Protein AF-A0A2W0A101-F1 (afdb_monomer)

pLDDT: mean 90.73, std 9.52, range [36.34, 98.25]

Sequence (192 aa):
SVLLLTVLGCVPWLARNYITMRYLGLRSNFGEELYLGNQPGADGLIVQWKHPIWNNAELREYQRLGEIAYIAAKRRLALEFIRSHPGTFTVISLKRIVYFWCGAPDDPRVHPSNVVVRTTFLFMMTLLGLWGCLRAIRKEVPGAWLLLATLVFYPLIFYITHTHVRYRHPLDPVLLLCAIYLFASHSGGKSL

Radius of gyration: 20.58 Å; Cα contacts (8 Å, |Δi|>4): 202; chains: 1; bounding box: 46×34×64 Å

Mean predicted aligned error: 5.73 Å

Secondary structure (DSSP, 8-state):
-HHHHHHHHHHHHHHHHHHHHS--SS-STHHHHHHHHSSTT--SB--GGGSGGG-HHHHHHHHHH-HHHHHHHHHHHHHHHHHH-HHHHHHHHHHHHHHHHH-PPPPTTS-HHHHHHHHHHHHHHHHHHHHHHHHHHHTT-TTHHHHHHHHHHTTHHHHHS-B-GGGGTTTHHHHHHHHHHHHHHHHTT---

Nearest PDB structures (foldseek):
  3zc1-assembly1_B  TM=1.694E-01  e=2.310E+00  Archaeoglobus fulgidus

Foldseek 3Di:
DVVVVVCVVVVVQQVVCCVPPVD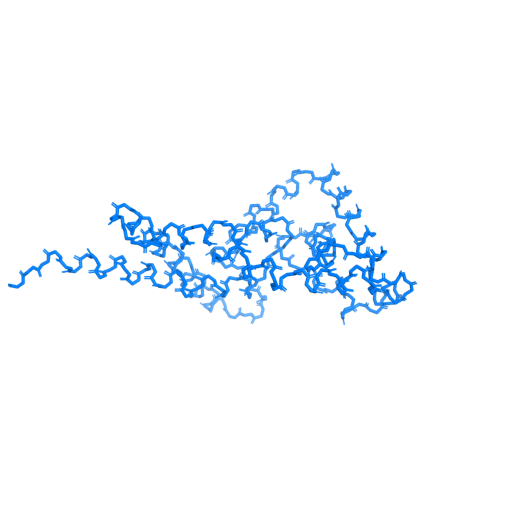RDPDLQLLVLLLQQQAPPHQQAGVVCCDLVNDVVLVVVCVVLPRNRSSVVSNVRSVVSCVVCVVSLVNSLVLNVCCLQQNDDDDPPDDVVVVVVSSVVSNVLSVLLVVLLVVCVVVVPPCSVVLVCCVPVQCPSSSNRHDDRVSNVVNSVSSVVSNVNSVVVVVVVDDD

Solvent-accessible surface area (backbone atoms only — not comparable to full-atom values): 10225 Å² total; per-residue (Å²): 108,72,67,58,56,50,47,67,62,46,49,61,55,30,51,49,32,34,74,77,65,72,37,87,50,96,68,78,57,61,24,40,48,28,22,40,20,33,44,95,88,49,70,20,44,60,47,60,69,71,36,43,95,64,20,74,67,47,34,51,48,33,68,72,55,33,66,68,55,36,22,53,52,31,29,50,54,16,51,50,42,40,72,77,34,52,68,61,46,50,54,27,25,55,42,14,51,48,26,63,48,32,48,60,89,72,66,89,86,55,58,67,68,60,55,51,54,49,30,51,52,39,33,52,43,44,55,41,8,53,50,12,37,57,49,33,46,78,66,65,42,87,66,32,65,59,55,50,49,48,70,59,57,67,54,53,61,34,36,67,22,32,33,56,84,73,72,45,58,82,47,48,63,58,27,48,52,19,28,50,48,43,54,56,71,56,57,74,75,62,80,128

Structure (mmCIF, N/CA/C/O backbone):
data_AF-A0A2W0A101-F1
#
_entry.id   AF-A0A2W0A101-F1
#
loop_
_atom_site.group_PDB
_atom_site.id
_atom_site.type_symbol
_atom_site.label_atom_id
_atom_site.label_alt_id
_atom_site.label_comp_id
_atom_site.label_asym_id
_atom_site.label_entity_id
_atom_site.label_seq_id
_atom_site.pdbx_PDB_ins_code
_atom_site.Cartn_x
_atom_site.Cartn_y
_atom_site.Cartn_z
_atom_site.occupancy
_atom_site.B_iso_or_equiv
_atom_site.auth_seq_id
_atom_site.auth_comp_id
_atom_site.auth_asym_id
_atom_site.auth_atom_id
_atom_site.pdbx_PDB_model_num
ATOM 1 N N . SER A 1 1 ? -27.989 -10.630 -5.303 1.00 70.62 1 SER A N 1
ATOM 2 C CA . SER A 1 1 ? -26.765 -11.218 -4.715 1.00 70.62 1 SER A CA 1
ATOM 3 C C . SER A 1 1 ? -25.587 -10.319 -5.039 1.00 70.62 1 SER A C 1
ATOM 5 O O . SER A 1 1 ? -25.366 -10.084 -6.217 1.00 70.62 1 SER A O 1
ATOM 7 N N . VAL A 1 2 ? -24.864 -9.778 -4.054 1.00 81.69 2 VAL A N 1
ATOM 8 C CA . VAL A 1 2 ? -23.737 -8.834 -4.265 1.00 81.69 2 VAL A CA 1
ATOM 9 C C . VAL A 1 2 ? -22.753 -9.327 -5.333 1.00 81.69 2 VAL A C 1
ATOM 11 O O . VAL A 1 2 ? -22.345 -8.558 -6.191 1.00 81.69 2 VAL A O 1
ATOM 14 N N . LEU A 1 3 ? -22.484 -10.635 -5.361 1.00 85.19 3 LEU A N 1
ATOM 15 C CA . LEU A 1 3 ? -21.650 -11.282 -6.374 1.00 85.19 3 LEU A CA 1
ATOM 16 C C . LEU A 1 3 ? -22.117 -11.021 -7.815 1.00 85.19 3 LEU A C 1
ATOM 18 O O . LEU A 1 3 ? -21.294 -10.755 -8.682 1.00 85.19 3 LEU A O 1
ATOM 22 N N . LEU A 1 4 ? -23.427 -11.062 -8.069 1.00 89.19 4 LEU A N 1
ATOM 23 C CA . LEU A 1 4 ? -23.986 -10.808 -9.397 1.00 89.19 4 LEU A CA 1
ATOM 24 C C . LEU A 1 4 ? -23.741 -9.357 -9.822 1.00 89.19 4 LEU A C 1
ATOM 26 O O . LEU A 1 4 ? -23.335 -9.120 -10.952 1.00 89.19 4 LEU A O 1
ATOM 30 N N . LEU A 1 5 ? -23.927 -8.397 -8.910 1.00 90.31 5 LEU A N 1
ATOM 31 C CA . LEU A 1 5 ? -23.637 -6.986 -9.181 1.00 90.31 5 LEU A CA 1
ATOM 32 C C . LEU A 1 5 ? -22.142 -6.765 -9.438 1.00 90.31 5 LEU A C 1
ATOM 34 O O . LEU A 1 5 ? -21.786 -6.056 -10.375 1.00 90.31 5 LEU A O 1
ATOM 38 N N . THR A 1 6 ? -21.271 -7.421 -8.668 1.00 87.88 6 THR A N 1
ATOM 39 C CA . THR A 1 6 ? -19.820 -7.373 -8.888 1.00 87.88 6 THR A CA 1
ATOM 40 C C . THR A 1 6 ? -19.448 -7.930 -10.259 1.00 87.88 6 THR A C 1
ATOM 42 O O . THR A 1 6 ? -18.703 -7.292 -10.995 1.00 87.88 6 THR A O 1
ATOM 45 N N . VAL A 1 7 ? -19.989 -9.089 -10.642 1.00 90.38 7 VAL A N 1
ATOM 46 C CA . VAL A 1 7 ? -19.729 -9.697 -11.955 1.00 90.38 7 VAL A CA 1
ATOM 47 C C . VAL A 1 7 ? -20.234 -8.788 -13.076 1.00 90.38 7 VAL A C 1
ATOM 49 O O . VAL A 1 7 ? -19.470 -8.475 -13.986 1.00 90.38 7 VAL A O 1
ATOM 52 N N . LEU A 1 8 ? -21.474 -8.302 -12.990 1.00 92.62 8 LEU A N 1
ATOM 53 C CA . LEU A 1 8 ? -22.056 -7.410 -13.998 1.00 92.62 8 LEU A CA 1
ATOM 54 C C . LEU A 1 8 ? -21.301 -6.079 -14.117 1.00 92.62 8 LEU A C 1
ATOM 56 O O . LEU A 1 8 ? -21.218 -5.532 -15.211 1.00 92.62 8 LEU A O 1
ATOM 60 N N . GLY A 1 9 ? -20.713 -5.578 -13.027 1.00 88.44 9 GLY A N 1
ATOM 61 C CA . GLY A 1 9 ? -19.866 -4.384 -13.051 1.00 88.44 9 GLY A CA 1
ATOM 62 C C . GLY A 1 9 ? -18.460 -4.638 -13.606 1.00 88.44 9 GLY A C 1
ATOM 63 O O . GLY A 1 9 ? -17.935 -3.824 -14.364 1.00 88.44 9 GLY A O 1
ATOM 64 N N . CYS A 1 10 ? -17.832 -5.764 -13.259 1.00 91.56 10 CYS A N 1
ATOM 65 C CA . CYS A 1 10 ? -16.447 -6.051 -13.642 1.00 91.56 10 CYS A CA 1
ATOM 66 C C . CYS A 1 10 ? -16.313 -6.610 -15.063 1.00 91.56 10 CYS A C 1
ATOM 68 O O . CYS A 1 10 ? -15.334 -6.304 -15.744 1.00 91.56 10 CYS A O 1
ATOM 70 N N . VAL A 1 11 ? -17.263 -7.428 -15.522 1.00 92.75 11 VAL A N 1
ATOM 71 C CA . VAL A 1 11 ? -17.167 -8.118 -16.818 1.00 92.75 11 VAL A CA 1
ATOM 72 C C . VAL A 1 11 ? -17.064 -7.146 -18.001 1.00 92.75 11 VAL A C 1
ATOM 74 O O . VAL A 1 11 ? -16.159 -7.346 -18.812 1.00 92.75 11 VAL A O 1
ATOM 77 N N . PRO A 1 12 ? -17.869 -6.068 -18.109 1.00 92.81 12 PRO A N 1
ATOM 78 C CA . PRO A 1 12 ? -17.729 -5.105 -19.203 1.00 92.81 12 PRO A CA 1
ATOM 79 C C . PRO A 1 12 ? -16.345 -4.444 -19.246 1.00 92.81 12 PRO A C 1
ATOM 81 O O . PRO A 1 12 ? -15.759 -4.291 -20.318 1.00 92.81 12 PRO A O 1
ATOM 84 N N . TRP A 1 13 ? -15.782 -4.107 -18.080 1.00 91.25 13 TRP A N 1
ATOM 85 C CA . TRP A 1 13 ? -14.440 -3.526 -17.978 1.00 91.25 13 TRP A CA 1
ATOM 86 C C . TRP A 1 13 ? -13.348 -4.515 -18.403 1.00 91.25 13 TRP A C 1
ATOM 88 O O . TRP A 1 13 ? -12.460 -4.170 -19.184 1.00 91.25 13 TRP A O 1
ATOM 98 N N . LEU A 1 14 ? -13.434 -5.764 -17.935 1.00 92.31 14 LEU A N 1
ATOM 99 C CA . LEU A 1 14 ? -12.499 -6.826 -18.314 1.00 92.31 14 LEU A CA 1
ATOM 100 C C . LEU A 1 14 ? -12.576 -7.141 -19.813 1.00 92.31 14 LEU A C 1
ATOM 102 O O . LEU A 1 14 ? -11.537 -7.292 -20.454 1.00 92.31 14 LEU A O 1
ATOM 106 N N . ALA A 1 15 ? -13.783 -7.179 -20.384 1.00 92.56 15 ALA A N 1
ATOM 107 C CA . ALA A 1 15 ? -13.990 -7.366 -21.817 1.00 92.56 15 ALA A CA 1
ATOM 108 C C . ALA A 1 15 ? -13.350 -6.227 -22.621 1.00 92.56 15 ALA A C 1
ATOM 110 O O . ALA A 1 15 ? -12.591 -6.491 -23.554 1.00 92.56 15 ALA A O 1
ATOM 111 N N . ARG A 1 16 ? -13.568 -4.966 -22.214 1.00 92.56 16 ARG A N 1
ATOM 112 C CA . ARG A 1 16 ? -12.906 -3.804 -22.823 1.00 92.56 16 ARG A CA 1
ATOM 113 C C . ARG A 1 16 ? -11.388 -3.958 -22.789 1.00 92.56 16 ARG A C 1
ATOM 115 O O . ARG A 1 16 ? -10.757 -3.819 -23.831 1.00 92.56 16 ARG A O 1
ATOM 122 N N . ASN A 1 17 ? -10.805 -4.274 -21.630 1.00 90.31 17 ASN A N 1
ATOM 123 C CA . ASN A 1 17 ? -9.349 -4.407 -21.486 1.00 90.31 17 ASN A CA 1
ATOM 124 C C . ASN A 1 17 ? -8.779 -5.540 -22.344 1.00 90.31 17 ASN A C 1
ATOM 126 O O . ASN A 1 17 ? -7.704 -5.397 -22.931 1.00 90.31 17 ASN A O 1
ATOM 130 N N . TYR A 1 18 ? -9.510 -6.645 -22.479 1.00 90.44 18 TYR A N 1
ATOM 131 C CA . TYR A 1 18 ? -9.094 -7.732 -23.350 1.00 90.44 18 TYR A CA 1
ATOM 132 C C . TYR A 1 18 ? -9.153 -7.341 -24.832 1.00 90.44 18 TYR A C 1
ATOM 134 O O . TYR A 1 18 ? -8.230 -7.653 -25.581 1.00 90.44 18 TYR A O 1
ATOM 142 N N . ILE A 1 19 ? -10.194 -6.628 -25.265 1.00 92.00 19 ILE A N 1
ATOM 143 C CA . ILE A 1 19 ? -10.335 -6.189 -26.661 1.00 92.00 19 ILE A CA 1
ATOM 144 C C . ILE A 1 19 ? -9.258 -5.155 -27.022 1.00 92.00 19 ILE A C 1
ATOM 146 O O . ILE A 1 19 ? -8.648 -5.268 -28.082 1.00 92.00 19 ILE A O 1
ATOM 150 N N . THR A 1 20 ? -8.993 -4.177 -26.149 1.00 88.88 20 THR A N 1
ATOM 151 C CA . THR A 1 20 ? -8.085 -3.059 -26.460 1.00 88.88 20 THR A CA 1
ATOM 152 C C . THR A 1 20 ? -6.619 -3.358 -26.172 1.00 88.88 20 THR A C 1
ATOM 154 O O . THR A 1 20 ? -5.748 -2.887 -26.894 1.00 88.88 20 THR A O 1
ATOM 157 N N . MET A 1 21 ? -6.328 -4.101 -25.103 1.00 86.38 21 MET A N 1
ATOM 158 C CA . MET A 1 21 ? -4.965 -4.283 -24.585 1.00 86.38 21 MET A CA 1
ATOM 159 C C . MET A 1 21 ? -4.547 -5.753 -24.519 1.00 86.38 21 MET A C 1
ATOM 161 O O . MET A 1 21 ? -3.416 -6.037 -24.142 1.00 86.38 21 MET A O 1
ATOM 165 N N . ARG A 1 22 ? -5.441 -6.699 -24.853 1.00 87.12 22 ARG A N 1
ATOM 166 C CA . ARG A 1 22 ? -5.211 -8.148 -24.683 1.00 87.12 22 ARG A CA 1
ATOM 167 C C . ARG A 1 22 ? -4.832 -8.524 -23.244 1.00 87.12 22 ARG A C 1
ATOM 169 O O . ARG A 1 22 ? -4.099 -9.482 -23.018 1.00 87.12 22 ARG A O 1
ATOM 176 N N . TYR A 1 23 ? -5.362 -7.786 -22.265 1.00 86.12 23 TYR A N 1
ATOM 177 C CA . TYR A 1 23 ? -5.087 -7.978 -20.842 1.00 86.12 23 TYR A CA 1
ATOM 178 C C . TYR A 1 23 ? -6.370 -8.273 -20.062 1.00 86.12 23 TYR A C 1
ATOM 180 O O . TYR A 1 23 ? -7.329 -7.504 -20.110 1.00 86.12 23 TYR A O 1
ATOM 188 N N . LEU A 1 24 ? -6.376 -9.385 -19.323 1.00 83.25 24 LEU A N 1
ATOM 189 C CA . LEU A 1 24 ? -7.506 -9.818 -18.502 1.00 83.25 24 LEU A CA 1
ATOM 190 C C . LEU A 1 24 ? -7.256 -9.477 -17.028 1.00 83.25 24 LEU A C 1
ATOM 192 O O . LEU A 1 24 ? -6.911 -10.333 -16.217 1.00 83.25 24 LEU A O 1
ATOM 196 N N . GLY A 1 25 ? -7.409 -8.202 -16.685 1.00 82.50 25 GLY A N 1
ATOM 197 C CA . GLY A 1 25 ? -7.300 -7.731 -15.308 1.00 82.50 25 GLY A CA 1
ATOM 198 C C . GLY A 1 25 ? -7.915 -6.352 -15.118 1.00 82.50 25 GLY A C 1
ATOM 199 O O . GLY A 1 25 ? -8.165 -5.620 -16.079 1.00 82.50 25 GLY A O 1
ATOM 200 N N . LEU A 1 26 ? -8.181 -6.002 -13.858 1.00 81.81 26 LEU A N 1
ATOM 201 C CA . LEU A 1 26 ? -8.789 -4.716 -13.505 1.00 81.81 26 LEU A CA 1
ATOM 202 C C . LEU A 1 26 ? -7.814 -3.548 -13.707 1.00 81.81 26 LEU A C 1
ATOM 204 O O . LEU A 1 26 ? -8.242 -2.471 -14.119 1.00 81.81 26 LEU A O 1
ATOM 208 N N . ARG A 1 27 ? -6.518 -3.772 -13.447 1.00 84.12 27 ARG A N 1
ATOM 209 C CA . ARG A 1 27 ? -5.421 -2.827 -13.695 1.00 84.12 27 ARG A CA 1
ATOM 210 C C . ARG A 1 27 ? -4.180 -3.579 -14.158 1.00 84.12 27 ARG A C 1
ATOM 212 O O . ARG A 1 27 ? -3.818 -4.584 -13.557 1.00 84.12 27 ARG A O 1
ATOM 219 N N . SER A 1 28 ? -3.531 -3.073 -15.195 1.00 86.94 28 SER A N 1
ATOM 220 C CA . SER A 1 28 ? -2.326 -3.640 -15.812 1.00 86.94 28 SER A CA 1
ATOM 221 C C . SER A 1 28 ? -1.037 -3.247 -15.100 1.00 86.94 28 SER A C 1
ATOM 223 O O . SER A 1 28 ? -0.051 -3.952 -15.254 1.00 86.94 28 SER A O 1
ATOM 225 N N . ASN A 1 29 ? -1.036 -2.182 -14.292 1.00 91.75 29 ASN A N 1
ATOM 226 C CA . ASN A 1 29 ? 0.166 -1.524 -13.764 1.00 91.75 29 ASN A CA 1
ATOM 227 C C . ASN A 1 29 ? 0.931 -2.286 -12.663 1.00 91.75 29 ASN A C 1
ATOM 229 O O . ASN A 1 29 ? 2.000 -1.846 -12.251 1.00 91.75 29 ASN A O 1
ATOM 233 N N . PHE A 1 30 ? 0.434 -3.432 -12.181 1.00 93.12 30 PHE A N 1
ATOM 234 C CA . PHE A 1 30 ? 1.025 -4.127 -11.027 1.00 93.12 30 PHE A CA 1
ATOM 235 C C . PHE A 1 30 ? 2.533 -4.396 -11.169 1.00 93.12 30 PHE A C 1
ATOM 237 O O . PHE A 1 30 ? 3.276 -4.268 -10.201 1.00 93.12 30 PHE A O 1
ATOM 244 N N . GLY A 1 31 ? 3.001 -4.762 -12.366 1.00 94.44 31 GLY A N 1
ATOM 245 C CA . GLY A 1 31 ? 4.419 -5.046 -12.599 1.00 94.44 31 GLY A CA 1
ATOM 246 C C . GLY A 1 31 ? 5.335 -3.834 -12.418 1.00 94.44 31 GLY A C 1
ATOM 247 O O . GLY A 1 31 ? 6.454 -3.980 -11.932 1.00 94.44 31 GLY A O 1
ATOM 248 N N . GLU A 1 32 ? 4.850 -2.646 -12.769 1.00 95.56 32 GLU A N 1
ATOM 249 C CA . GLU A 1 32 ? 5.554 -1.385 -12.544 1.00 95.56 32 GLU A CA 1
ATOM 250 C C . GLU A 1 32 ? 5.524 -1.000 -11.071 1.00 95.56 32 GLU A C 1
ATOM 252 O O . GLU A 1 32 ? 6.577 -0.716 -10.511 1.00 95.56 32 GLU A O 1
ATOM 257 N N . GLU A 1 33 ? 4.366 -1.083 -10.414 1.00 95.38 33 GLU A N 1
ATOM 258 C CA . GLU A 1 33 ? 4.262 -0.813 -8.974 1.00 95.38 33 GLU A CA 1
ATOM 259 C C . GLU A 1 33 ? 5.185 -1.733 -8.166 1.00 95.38 33 GLU A C 1
ATOM 261 O O . GLU A 1 33 ? 5.842 -1.308 -7.216 1.00 95.38 33 GLU A O 1
ATOM 266 N N . LEU A 1 34 ? 5.295 -3.000 -8.574 1.00 96.50 34 LEU A N 1
ATOM 267 C CA . LEU A 1 34 ? 6.234 -3.936 -7.975 1.00 96.50 34 LEU A CA 1
ATOM 268 C C . LEU A 1 34 ? 7.686 -3.491 -8.205 1.00 96.50 34 LEU A C 1
ATOM 270 O O . LEU A 1 34 ? 8.474 -3.518 -7.266 1.00 96.50 34 LEU A O 1
ATOM 274 N N . TYR A 1 35 ? 8.046 -3.056 -9.412 1.00 96.62 35 TYR A N 1
ATOM 275 C CA . TYR A 1 35 ? 9.399 -2.584 -9.726 1.00 96.62 35 TYR A CA 1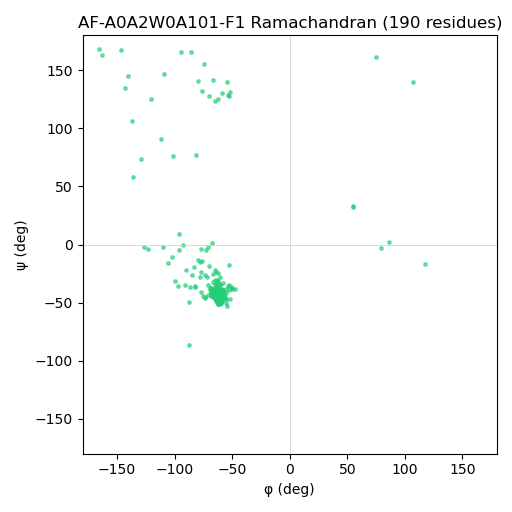
ATOM 276 C C . TYR A 1 35 ? 9.778 -1.305 -8.975 1.00 96.62 35 TYR A C 1
ATOM 278 O O . TYR A 1 35 ? 10.878 -1.213 -8.431 1.00 96.62 35 TYR A O 1
ATOM 286 N N . LEU A 1 36 ? 8.861 -0.340 -8.881 1.00 95.12 36 LEU A N 1
ATOM 287 C CA . LEU A 1 36 ? 9.112 0.944 -8.226 1.00 95.12 36 LEU A CA 1
ATOM 288 C C . LEU A 1 36 ? 9.479 0.793 -6.752 1.00 95.12 36 LEU A C 1
ATOM 290 O O . LEU A 1 36 ? 10.220 1.627 -6.238 1.00 95.12 36 LEU A O 1
ATOM 294 N N . GLY A 1 37 ? 9.007 -0.263 -6.089 1.00 94.75 37 GLY A N 1
ATOM 295 C CA . GLY A 1 37 ? 9.396 -0.569 -4.718 1.00 94.75 37 GLY A CA 1
ATOM 296 C C . GLY A 1 37 ? 10.420 -1.689 -4.555 1.00 94.75 37 GLY A C 1
ATOM 297 O O . GLY A 1 37 ? 10.924 -1.857 -3.450 1.00 94.75 37 GLY A O 1
ATOM 298 N N . ASN A 1 38 ? 10.745 -2.457 -5.598 1.00 96.56 38 ASN A N 1
ATOM 299 C CA . ASN A 1 38 ? 11.647 -3.613 -5.516 1.00 96.56 38 ASN A CA 1
ATOM 300 C C . ASN A 1 38 ? 12.740 -3.524 -6.584 1.00 96.56 38 ASN A C 1
ATOM 302 O O . ASN A 1 38 ? 12.733 -4.245 -7.580 1.00 96.56 38 ASN A O 1
ATOM 306 N N . GLN A 1 39 ? 13.682 -2.616 -6.354 1.00 94.25 39 GLN A N 1
ATOM 307 C CA . GLN A 1 39 ? 14.847 -2.376 -7.201 1.00 94.25 39 GLN A CA 1
ATOM 308 C C . GLN A 1 39 ? 16.042 -1.947 -6.331 1.00 94.25 39 GLN A C 1
ATOM 310 O O . GLN A 1 39 ? 15.844 -1.600 -5.159 1.00 94.25 39 GLN A O 1
ATOM 315 N N . PRO A 1 40 ? 17.275 -1.926 -6.870 1.00 91.75 40 PRO A N 1
ATOM 316 C CA . PRO A 1 40 ? 18.431 -1.414 -6.140 1.00 91.75 40 PRO A CA 1
ATOM 317 C C . PRO A 1 40 ? 18.176 -0.006 -5.583 1.00 91.75 40 PRO A C 1
ATOM 319 O O . PRO A 1 40 ? 17.751 0.890 -6.313 1.00 91.75 40 PRO A O 1
ATOM 322 N N . GLY A 1 41 ? 18.420 0.174 -4.283 1.00 88.44 41 GLY A N 1
ATOM 323 C CA . GLY A 1 41 ? 18.185 1.438 -3.576 1.00 88.44 41 GLY A CA 1
ATOM 324 C C . GLY A 1 41 ? 16.765 1.643 -3.037 1.00 88.44 41 GLY A C 1
ATOM 325 O O . GLY A 1 41 ? 16.503 2.689 -2.454 1.00 88.44 41 GLY A O 1
ATOM 326 N N . ALA A 1 42 ? 15.851 0.678 -3.192 1.00 91.00 42 ALA A N 1
ATOM 327 C CA . ALA A 1 42 ? 14.535 0.757 -2.561 1.00 91.00 42 ALA A CA 1
ATOM 328 C C . ALA A 1 42 ? 14.624 0.665 -1.025 1.00 91.00 42 ALA A C 1
ATOM 330 O O . ALA A 1 42 ? 15.394 -0.127 -0.480 1.00 91.00 42 ALA A O 1
ATOM 331 N N . ASP A 1 43 ? 13.794 1.440 -0.323 1.00 90.19 43 ASP A N 1
ATOM 332 C CA . ASP A 1 43 ? 13.815 1.558 1.143 1.00 90.19 43 ASP A CA 1
ATOM 333 C C . ASP A 1 43 ? 12.455 1.296 1.819 1.00 90.19 43 ASP A C 1
ATOM 335 O O . ASP A 1 43 ? 12.370 1.282 3.047 1.00 90.19 43 ASP A O 1
ATOM 339 N N . GLY A 1 44 ? 11.410 1.041 1.029 1.00 86.94 44 GLY A N 1
ATOM 340 C CA . GLY A 1 44 ? 10.030 0.840 1.486 1.00 86.94 44 GLY A CA 1
ATOM 341 C C . GLY A 1 44 ? 9.060 1.895 0.957 1.00 86.94 44 GLY A C 1
ATOM 342 O O . GLY A 1 44 ? 7.847 1.658 0.943 1.00 86.94 44 GLY A O 1
ATOM 343 N N . LEU A 1 45 ? 9.580 3.014 0.458 1.00 89.62 45 LEU A N 1
ATOM 344 C CA . LEU A 1 45 ? 8.816 4.045 -0.230 1.00 89.62 45 LEU A CA 1
ATOM 345 C C . LEU A 1 45 ? 8.841 3.832 -1.747 1.00 89.62 45 LEU A C 1
ATOM 347 O O . LEU A 1 45 ? 9.615 3.039 -2.289 1.00 89.62 45 LEU A O 1
ATOM 351 N N . ILE A 1 46 ? 7.949 4.534 -2.439 1.00 88.75 46 ILE A N 1
ATOM 352 C CA . ILE A 1 46 ? 7.922 4.568 -3.900 1.00 88.75 46 ILE A CA 1
ATOM 353 C C . ILE A 1 46 ? 9.128 5.344 -4.449 1.00 88.75 46 ILE A C 1
ATOM 355 O O . ILE A 1 46 ? 9.337 6.512 -4.121 1.00 88.75 46 ILE A O 1
ATOM 359 N N . VAL A 1 47 ? 9.877 4.738 -5.371 1.00 88.69 47 VAL A N 1
ATOM 360 C CA . VAL A 1 47 ? 10.956 5.416 -6.109 1.00 88.69 47 VAL A CA 1
ATOM 361 C C . VAL A 1 47 ? 10.358 6.216 -7.276 1.00 88.69 47 VAL A C 1
ATOM 363 O O . VAL A 1 47 ? 10.383 5.796 -8.433 1.00 88.69 47 VAL A O 1
ATOM 366 N N . GLN A 1 48 ? 9.766 7.376 -6.977 1.00 84.81 48 GLN A N 1
ATOM 367 C CA . GLN A 1 48 ? 8.911 8.116 -7.925 1.00 84.81 48 GLN A CA 1
ATOM 368 C C . GLN A 1 48 ? 9.623 8.550 -9.213 1.00 84.81 48 GLN A C 1
ATOM 370 O O . GLN A 1 48 ? 9.026 8.515 -10.284 1.00 84.81 48 GLN A O 1
ATOM 375 N N . TRP A 1 49 ? 10.910 8.901 -9.152 1.00 85.19 49 TRP A N 1
ATOM 376 C CA . TRP A 1 49 ? 11.689 9.351 -10.319 1.00 85.19 49 TRP A CA 1
ATOM 377 C C . TRP A 1 49 ? 12.014 8.233 -11.328 1.00 85.19 49 TRP A C 1
ATOM 379 O O . TRP A 1 49 ? 12.656 8.475 -12.351 1.00 85.19 49 TRP A O 1
ATOM 389 N N . LYS A 1 50 ? 11.613 6.989 -11.046 1.00 87.25 50 LYS A N 1
ATOM 390 C CA . LYS A 1 50 ? 11.662 5.865 -11.994 1.00 87.25 50 LYS A CA 1
ATOM 391 C C . LYS A 1 50 ? 10.328 5.636 -12.709 1.00 87.25 50 LYS A C 1
ATOM 393 O O . LYS A 1 50 ? 10.267 4.790 -13.590 1.00 87.25 50 LYS A O 1
ATOM 398 N N . HIS A 1 51 ? 9.283 6.379 -12.351 1.00 90.06 51 HIS A N 1
ATOM 399 C CA . HIS A 1 51 ? 7.985 6.314 -13.013 1.00 90.06 51 HIS A CA 1
ATOM 400 C C . HIS A 1 51 ? 8.016 7.120 -14.333 1.00 90.06 51 HIS A C 1
ATOM 402 O O . HIS A 1 51 ? 8.573 8.223 -14.337 1.00 90.06 51 HIS A O 1
ATOM 408 N N . PRO A 1 52 ? 7.386 6.655 -15.432 1.00 91.31 52 PRO A N 1
ATOM 409 C CA . PRO A 1 52 ? 7.351 7.332 -16.736 1.00 91.31 52 PRO A CA 1
ATOM 410 C C . PRO A 1 52 ? 6.935 8.806 -16.687 1.00 91.31 52 PRO A C 1
ATOM 412 O O . PRO A 1 52 ? 7.516 9.632 -17.378 1.00 91.31 52 PRO A O 1
ATOM 415 N N . ILE A 1 53 ? 5.981 9.157 -15.819 1.00 90.12 53 ILE A N 1
ATOM 416 C CA . ILE A 1 53 ? 5.549 10.554 -15.585 1.00 90.12 53 ILE A CA 1
ATOM 417 C C . ILE A 1 53 ? 6.726 11.489 -15.250 1.00 90.12 53 ILE A C 1
ATOM 419 O O . ILE A 1 53 ? 6.712 12.649 -15.646 1.00 90.12 53 ILE A O 1
ATOM 423 N N . TRP A 1 54 ? 7.738 10.995 -14.534 1.00 90.75 54 TRP A N 1
ATOM 424 C CA . TRP A 1 54 ? 8.856 11.800 -14.031 1.00 90.75 54 TRP A CA 1
ATOM 425 C C . TRP A 1 54 ? 10.180 11.505 -14.741 1.00 90.75 54 TRP A C 1
ATOM 427 O O . TRP A 1 54 ? 11.198 12.119 -14.427 1.00 90.75 54 TRP A O 1
ATOM 437 N N . ASN A 1 55 ? 10.193 10.558 -15.681 1.00 93.94 55 ASN A N 1
ATOM 438 C CA . ASN A 1 55 ? 11.410 10.078 -16.317 1.00 93.94 55 ASN A CA 1
ATOM 439 C C . ASN A 1 55 ? 11.217 9.909 -17.824 1.00 93.94 55 ASN A C 1
ATOM 441 O O . ASN A 1 55 ? 10.632 8.937 -18.295 1.00 93.94 55 ASN A O 1
ATOM 445 N N . ASN A 1 56 ? 11.798 10.833 -18.591 1.00 95.06 56 ASN A N 1
ATOM 446 C CA . ASN A 1 56 ? 11.690 10.854 -20.050 1.00 95.06 56 ASN A CA 1
ATOM 447 C C . ASN A 1 56 ? 12.295 9.620 -20.739 1.00 95.06 56 ASN A C 1
ATOM 449 O O . 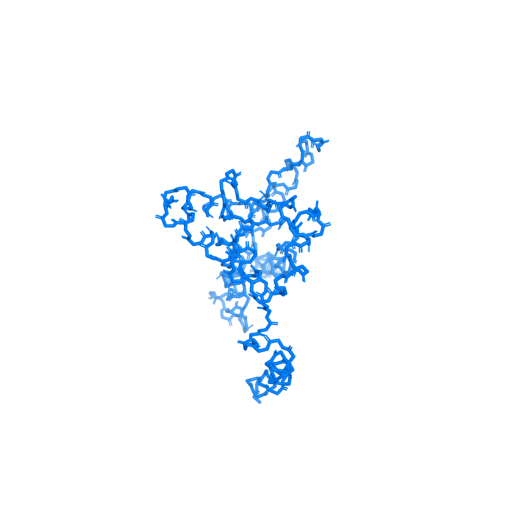ASN A 1 56 ? 11.935 9.315 -21.875 1.00 95.06 56 ASN A O 1
ATOM 453 N N . ALA A 1 57 ? 13.245 8.920 -20.113 1.00 94.38 57 ALA A N 1
ATOM 454 C CA . ALA A 1 57 ? 13.762 7.669 -20.667 1.00 94.38 57 ALA A CA 1
ATOM 455 C C . ALA A 1 57 ? 12.738 6.538 -20.500 1.00 94.38 57 ALA A C 1
ATOM 457 O O . ALA A 1 57 ? 12.443 5.831 -21.459 1.00 94.38 57 ALA A O 1
ATOM 458 N N . GLU A 1 58 ? 12.138 6.433 -19.314 1.00 94.62 58 GLU A N 1
ATOM 459 C CA . GLU A 1 58 ? 11.078 5.462 -19.025 1.00 94.62 58 GLU A CA 1
ATOM 460 C C . GLU A 1 58 ? 9.815 5.734 -19.850 1.00 94.62 58 GLU A C 1
ATOM 462 O O . GLU A 1 58 ? 9.219 4.799 -20.375 1.00 94.62 58 GLU A O 1
ATOM 467 N N . LEU A 1 59 ? 9.452 7.005 -20.056 1.00 95.50 59 LEU A N 1
ATOM 468 C CA . LEU A 1 59 ? 8.340 7.392 -20.925 1.00 95.50 59 LEU A CA 1
ATOM 469 C C . LEU A 1 59 ? 8.570 6.994 -22.384 1.00 95.50 59 LEU A C 1
ATOM 471 O O . LEU A 1 59 ? 7.665 6.459 -23.021 1.00 95.50 59 LEU A O 1
ATOM 475 N N . ARG A 1 60 ? 9.777 7.221 -22.915 1.00 96.19 60 ARG A N 1
ATOM 476 C CA . ARG A 1 60 ? 10.122 6.801 -24.282 1.00 96.19 60 ARG A CA 1
ATOM 477 C C . ARG A 1 60 ? 10.055 5.287 -24.432 1.00 96.19 60 ARG A C 1
ATOM 479 O O . ARG A 1 60 ? 9.531 4.799 -25.428 1.00 96.19 60 ARG A O 1
ATOM 486 N N . GLU A 1 61 ? 10.538 4.547 -23.439 1.00 95.31 61 GLU A N 1
ATOM 487 C CA . GLU A 1 61 ? 10.463 3.087 -23.459 1.00 95.31 61 GLU A CA 1
ATOM 488 C C . GLU A 1 61 ? 9.017 2.586 -23.352 1.00 95.31 61 GLU A C 1
ATOM 490 O O . GLU A 1 61 ? 8.624 1.681 -24.088 1.00 95.31 61 GLU A O 1
ATOM 495 N N . TYR A 1 62 ? 8.195 3.223 -22.512 1.00 95.12 62 TYR A N 1
ATOM 496 C CA . TYR A 1 62 ? 6.760 2.958 -22.418 1.00 95.12 62 TYR A CA 1
ATOM 497 C C . TYR A 1 62 ? 6.051 3.180 -23.762 1.00 95.12 62 TYR A C 1
ATOM 499 O O . TYR A 1 62 ? 5.284 2.329 -24.206 1.00 95.12 62 TYR A O 1
ATOM 507 N N . GLN A 1 63 ? 6.334 4.295 -24.443 1.00 95.44 63 GLN A N 1
ATOM 508 C CA . GLN A 1 63 ? 5.765 4.606 -25.760 1.00 95.44 63 GLN A CA 1
ATOM 509 C C . GLN A 1 63 ? 6.223 3.620 -26.840 1.00 95.44 63 GLN A C 1
ATOM 511 O O . GLN A 1 63 ? 5.431 3.239 -27.698 1.00 95.44 63 GLN A O 1
ATOM 516 N N . ARG A 1 64 ? 7.489 3.190 -26.791 1.00 96.38 64 ARG A N 1
ATOM 517 C CA . ARG A 1 64 ? 8.077 2.261 -27.764 1.00 96.38 64 ARG A CA 1
ATOM 518 C C . ARG A 1 64 ? 7.542 0.837 -27.618 1.00 96.38 64 ARG A C 1
ATOM 520 O O . ARG A 1 64 ? 7.286 0.180 -28.621 1.00 96.38 64 ARG A O 1
ATOM 527 N N . LEU A 1 65 ? 7.424 0.342 -26.385 1.00 94.56 65 LEU A N 1
ATOM 528 C CA . LEU A 1 65 ? 6.982 -1.027 -26.094 1.00 94.56 65 LEU A CA 1
ATOM 529 C C . LEU A 1 65 ? 5.457 -1.168 -26.039 1.00 94.56 65 LEU A C 1
ATOM 531 O O . LEU A 1 65 ? 4.930 -2.260 -26.251 1.00 94.56 65 LEU A O 1
ATOM 535 N N . GLY A 1 66 ? 4.757 -0.083 -25.715 1.00 93.06 66 GLY A N 1
ATOM 536 C CA . GLY A 1 66 ? 3.374 -0.134 -25.267 1.00 93.06 66 GLY A CA 1
ATOM 537 C C . GLY A 1 66 ? 3.251 -0.646 -23.828 1.00 93.06 66 GLY A C 1
ATOM 538 O O . GLY A 1 66 ? 4.145 -1.296 -23.280 1.00 93.06 66 GLY A O 1
ATOM 539 N N . GLU A 1 67 ? 2.102 -0.365 -23.211 1.00 91.44 67 GLU A N 1
ATOM 540 C CA . GLU A 1 67 ? 1.863 -0.590 -21.781 1.00 91.44 67 GLU A CA 1
ATOM 541 C C . GLU A 1 67 ? 2.136 -2.034 -21.345 1.00 91.44 67 GLU A C 1
ATOM 543 O O . GLU A 1 67 ? 2.919 -2.274 -20.432 1.00 91.44 67 GLU A O 1
ATOM 548 N N . ILE A 1 68 ? 1.539 -3.023 -22.012 1.00 93.06 68 ILE A N 1
ATOM 549 C CA . ILE A 1 68 ? 1.603 -4.418 -21.552 1.00 93.06 68 ILE A CA 1
ATOM 550 C C . ILE A 1 68 ? 3.032 -4.966 -21.576 1.00 93.06 68 ILE A C 1
ATOM 552 O O . ILE A 1 68 ? 3.469 -5.589 -20.605 1.00 93.06 68 ILE A O 1
ATOM 556 N N . ALA A 1 69 ? 3.776 -4.717 -22.656 1.00 94.06 69 ALA A N 1
ATOM 557 C CA . ALA A 1 69 ? 5.155 -5.179 -22.774 1.00 94.06 69 ALA A CA 1
ATOM 558 C C . ALA A 1 69 ? 6.082 -4.434 -21.802 1.00 94.06 69 ALA A C 1
ATOM 560 O O . ALA A 1 69 ? 6.932 -5.064 -21.167 1.00 94.06 69 ALA A O 1
ATOM 561 N N . TYR A 1 70 ? 5.875 -3.126 -21.619 1.00 95.81 70 TYR A N 1
ATOM 562 C CA . TYR A 1 70 ? 6.602 -2.334 -20.630 1.00 95.81 70 TYR A CA 1
ATOM 563 C C . TYR A 1 70 ? 6.374 -2.858 -19.205 1.00 95.81 70 TYR A C 1
ATOM 565 O O . TYR A 1 70 ? 7.334 -3.174 -18.497 1.00 95.81 70 TYR A O 1
ATOM 573 N N . ILE A 1 71 ? 5.116 -3.046 -18.793 1.00 95.62 71 ILE A N 1
ATOM 574 C CA . ILE A 1 71 ? 4.800 -3.540 -17.449 1.00 95.62 71 ILE A CA 1
ATOM 575 C C . ILE A 1 71 ? 5.336 -4.964 -17.237 1.00 95.62 71 ILE A C 1
ATOM 577 O O . ILE A 1 71 ? 5.862 -5.275 -16.164 1.00 95.62 71 ILE A O 1
ATOM 581 N N . ALA A 1 72 ? 5.257 -5.837 -18.247 1.00 95.25 72 ALA A N 1
ATOM 582 C CA . ALA A 1 72 ? 5.834 -7.178 -18.172 1.00 95.25 72 ALA A CA 1
ATOM 583 C C . ALA A 1 72 ? 7.361 -7.137 -17.979 1.00 95.25 72 ALA A C 1
ATOM 585 O O . ALA A 1 72 ? 7.900 -7.893 -17.162 1.00 95.25 72 ALA A O 1
ATOM 586 N N . ALA A 1 73 ? 8.055 -6.224 -18.668 1.00 96.50 73 ALA A N 1
ATOM 587 C CA . ALA A 1 73 ? 9.487 -6.013 -18.491 1.00 96.50 73 ALA A CA 1
ATOM 588 C C . ALA A 1 73 ? 9.819 -5.533 -17.068 1.00 96.50 73 ALA A C 1
ATOM 590 O O . ALA A 1 73 ? 10.707 -6.101 -16.428 1.00 96.50 73 ALA A O 1
ATOM 591 N N . LYS A 1 74 ? 9.067 -4.563 -16.527 1.00 96.88 74 LYS A N 1
ATOM 592 C CA . LYS A 1 74 ? 9.242 -4.083 -15.143 1.00 96.88 74 LYS A CA 1
ATOM 593 C C . LYS A 1 74 ? 8.975 -5.169 -14.107 1.00 96.88 74 LYS A C 1
ATOM 595 O O . LYS A 1 74 ? 9.785 -5.359 -13.200 1.00 96.88 74 LYS A O 1
ATOM 600 N N . ARG A 1 75 ? 7.924 -5.973 -14.299 1.00 96.75 75 ARG A N 1
ATOM 601 C CA . ARG A 1 75 ? 7.644 -7.138 -13.447 1.00 96.75 75 ARG A CA 1
ATOM 602 C C . ARG A 1 75 ? 8.830 -8.097 -13.398 1.00 96.75 75 ARG A C 1
ATOM 604 O O . ARG A 1 75 ? 9.169 -8.577 -12.321 1.00 96.75 75 ARG A O 1
ATOM 611 N N . ARG A 1 76 ? 9.448 -8.397 -14.547 1.00 97.88 76 ARG A N 1
ATOM 612 C CA . ARG A 1 76 ? 10.604 -9.303 -14.617 1.00 97.88 76 ARG A CA 1
ATOM 613 C C . ARG A 1 76 ? 11.778 -8.769 -13.800 1.00 97.88 76 ARG A C 1
ATOM 615 O O . ARG A 1 76 ? 12.303 -9.516 -12.983 1.00 97.88 76 ARG A O 1
ATOM 622 N N . LEU A 1 77 ? 12.115 -7.489 -13.963 1.00 97.31 77 LEU A N 1
ATOM 623 C CA . LEU A 1 77 ? 13.187 -6.837 -13.202 1.00 97.31 77 LEU A CA 1
ATOM 624 C C . LEU A 1 77 ? 12.916 -6.865 -11.691 1.00 97.31 77 LEU A C 1
ATOM 626 O O . LEU A 1 77 ? 13.803 -7.183 -10.904 1.00 97.31 77 LEU A O 1
ATOM 630 N N . ALA A 1 78 ? 11.676 -6.593 -11.281 1.00 97.56 78 ALA A N 1
ATOM 631 C CA . ALA A 1 78 ? 11.292 -6.625 -9.873 1.00 97.56 78 ALA A CA 1
ATOM 632 C C . ALA A 1 78 ? 11.424 -8.033 -9.271 1.00 97.56 78 ALA A C 1
ATOM 634 O O . ALA A 1 78 ? 11.962 -8.214 -8.182 1.00 97.56 78 ALA A O 1
ATOM 635 N N . LEU A 1 79 ? 10.951 -9.053 -9.995 1.00 98.19 79 LEU A N 1
ATOM 636 C CA . LEU A 1 79 ? 11.054 -10.445 -9.558 1.00 98.19 79 LEU A CA 1
ATOM 637 C C . LEU A 1 79 ? 12.506 -10.925 -9.510 1.00 98.19 79 LEU A C 1
ATOM 639 O O . LEU A 1 79 ? 12.864 -11.681 -8.611 1.00 98.19 79 LEU A O 1
ATOM 643 N N . GLU A 1 80 ? 13.338 -10.495 -10.455 1.00 98.25 80 GLU A N 1
ATOM 644 C CA . GLU A 1 80 ? 14.774 -10.770 -10.456 1.00 98.25 80 GLU A CA 1
ATOM 645 C C . GLU A 1 80 ? 15.460 -10.161 -9.229 1.00 98.25 80 GLU A C 1
ATOM 647 O O . GLU A 1 80 ? 16.205 -10.858 -8.537 1.00 98.25 80 GLU A O 1
ATOM 652 N N . PHE A 1 81 ? 15.139 -8.911 -8.884 1.00 97.44 81 PHE A N 1
ATOM 653 C CA . PHE A 1 81 ? 15.627 -8.271 -7.662 1.00 97.44 81 PHE A CA 1
ATOM 654 C C . PHE A 1 81 ? 15.205 -9.036 -6.398 1.00 97.44 81 PHE A C 1
ATOM 656 O O . PHE A 1 81 ? 16.044 -9.339 -5.554 1.00 97.44 81 PHE A O 1
ATOM 663 N N . ILE A 1 82 ? 13.926 -9.411 -6.283 1.00 97.94 82 ILE A N 1
ATOM 664 C CA . ILE A 1 82 ? 13.411 -10.152 -5.117 1.00 97.94 82 ILE A CA 1
ATOM 665 C C . ILE A 1 82 ? 14.106 -11.513 -4.978 1.00 97.94 82 ILE A C 1
ATOM 667 O O . ILE A 1 82 ? 14.478 -11.905 -3.874 1.00 97.94 82 ILE A O 1
ATOM 671 N N . ARG A 1 83 ? 14.305 -12.228 -6.092 1.00 97.94 83 ARG A N 1
ATOM 672 C CA . ARG A 1 83 ? 14.965 -13.544 -6.104 1.00 97.94 83 ARG A CA 1
ATOM 673 C C . ARG A 1 83 ? 16.446 -13.462 -5.755 1.00 97.94 83 ARG A C 1
ATOM 675 O O . ARG A 1 83 ? 16.946 -14.344 -5.069 1.00 97.94 83 ARG A O 1
ATOM 682 N N . SER A 1 84 ? 17.132 -12.423 -6.222 1.00 98.06 84 SER A N 1
ATOM 683 C CA . SER A 1 84 ? 18.552 -12.204 -5.927 1.00 98.06 84 SER A CA 1
ATOM 684 C C . SER A 1 84 ? 18.790 -11.640 -4.521 1.00 98.06 84 SER A C 1
ATOM 686 O O . SER A 1 84 ? 19.863 -11.852 -3.965 1.00 98.06 84 SER A O 1
ATOM 688 N N . HIS A 1 85 ? 17.798 -10.970 -3.920 1.00 97.38 85 HIS A N 1
ATOM 689 C CA . HIS A 1 85 ? 17.929 -10.293 -2.623 1.00 97.38 85 HIS A CA 1
ATOM 690 C C . HIS A 1 85 ? 16.732 -10.541 -1.673 1.00 97.38 85 HIS A C 1
ATOM 692 O O . HIS A 1 85 ? 16.101 -9.584 -1.205 1.00 97.38 85 HIS A O 1
ATOM 698 N N . PRO A 1 86 ? 16.406 -11.799 -1.316 1.00 97.44 86 PRO A N 1
ATOM 699 C CA . PRO A 1 86 ? 15.225 -12.111 -0.501 1.00 97.44 86 PRO A CA 1
ATOM 700 C C . PRO A 1 86 ? 15.279 -11.504 0.913 1.00 97.44 86 PRO A C 1
ATOM 702 O O . PRO A 1 86 ? 14.251 -11.081 1.451 1.00 97.44 86 PRO A O 1
ATOM 705 N N . GLY A 1 87 ? 16.474 -11.401 1.509 1.00 97.75 87 GLY A N 1
ATOM 706 C CA . GLY A 1 87 ? 16.673 -10.747 2.808 1.00 97.75 87 GLY A CA 1
ATOM 707 C C . GLY A 1 87 ? 16.352 -9.252 2.754 1.00 97.75 87 GLY A C 1
ATOM 708 O O . GLY A 1 87 ? 15.577 -8.750 3.567 1.00 97.75 87 GLY A O 1
ATOM 709 N N . THR A 1 88 ? 16.861 -8.559 1.733 1.00 96.50 88 THR A N 1
ATOM 710 C CA . THR A 1 88 ? 16.560 -7.144 1.479 1.00 96.50 88 THR A CA 1
ATOM 711 C C . THR A 1 88 ? 15.066 -6.929 1.262 1.00 96.50 88 THR A C 1
ATOM 713 O O . THR A 1 88 ? 14.480 -6.050 1.890 1.00 96.50 88 THR A O 1
ATOM 716 N N . PHE A 1 89 ? 14.422 -7.767 0.443 1.00 97.25 89 PHE A N 1
ATOM 717 C CA . PHE A 1 89 ? 12.974 -7.712 0.234 1.00 97.25 89 PHE A CA 1
ATOM 718 C C . PHE A 1 89 ? 12.190 -7.862 1.544 1.00 97.25 89 PHE A C 1
ATOM 720 O O . PHE A 1 89 ? 11.246 -7.110 1.786 1.00 97.25 89 PHE A O 1
ATOM 727 N N . THR A 1 90 ? 12.600 -8.788 2.413 1.00 97.31 90 THR A N 1
ATOM 728 C CA . THR A 1 90 ? 11.958 -9.009 3.718 1.00 97.31 90 THR A CA 1
ATOM 729 C C . THR A 1 90 ? 12.088 -7.779 4.614 1.00 97.31 90 THR A C 1
ATOM 731 O O . THR A 1 90 ? 11.088 -7.289 5.134 1.00 97.31 90 THR A O 1
ATOM 734 N N . VAL A 1 91 ? 13.296 -7.220 4.741 1.00 97.19 91 VAL A N 1
ATOM 735 C CA . VAL A 1 91 ? 13.542 -6.007 5.539 1.00 97.19 91 VAL A CA 1
ATOM 736 C C . VAL A 1 91 ? 12.725 -4.825 5.015 1.00 97.19 91 VAL A C 1
ATOM 738 O O . VAL A 1 91 ? 12.075 -4.127 5.792 1.00 97.19 91 VAL A O 1
ATOM 741 N N . ILE A 1 92 ? 12.714 -4.614 3.698 1.00 96.19 92 ILE A N 1
ATOM 742 C CA . ILE A 1 92 ? 11.928 -3.552 3.063 1.00 96.19 92 ILE A CA 1
ATOM 743 C C . ILE A 1 92 ? 10.423 -3.773 3.299 1.00 96.19 92 ILE A C 1
ATOM 745 O O . ILE A 1 92 ? 9.701 -2.824 3.598 1.00 96.19 92 ILE A O 1
ATOM 749 N N . SER A 1 93 ? 9.939 -5.013 3.222 1.00 97.25 93 SER A N 1
ATOM 750 C CA . SER A 1 93 ? 8.528 -5.344 3.471 1.00 97.25 93 SER A CA 1
ATOM 751 C C . SER A 1 93 ? 8.117 -5.073 4.921 1.00 97.25 93 SER A C 1
ATOM 753 O O . SER A 1 93 ? 7.053 -4.507 5.163 1.00 97.25 93 SER A O 1
ATOM 755 N N . LEU A 1 94 ? 8.981 -5.377 5.894 1.00 96.75 94 LEU A N 1
ATOM 756 C CA . LEU A 1 94 ? 8.750 -5.028 7.300 1.00 96.75 94 LEU A CA 1
ATOM 757 C C . LEU A 1 94 ? 8.716 -3.508 7.512 1.00 96.75 94 LEU A C 1
ATOM 759 O O . LEU A 1 94 ? 7.836 -3.007 8.214 1.00 96.75 94 LEU A O 1
ATOM 763 N N . LYS A 1 95 ? 9.610 -2.757 6.852 1.00 95.25 95 LYS A N 1
ATOM 764 C CA . LYS A 1 95 ? 9.560 -1.286 6.858 1.00 95.25 95 LYS A CA 1
ATOM 765 C C . LYS A 1 95 ? 8.230 -0.769 6.315 1.00 95.25 95 LYS A C 1
ATOM 767 O O . LYS A 1 95 ? 7.619 0.081 6.950 1.00 95.25 95 LYS A O 1
ATOM 772 N N . ARG A 1 96 ? 7.738 -1.321 5.200 1.00 95.88 96 ARG A N 1
ATOM 773 C CA . ARG A 1 96 ? 6.432 -0.961 4.614 1.00 95.88 96 ARG A CA 1
ATOM 774 C C . ARG A 1 96 ? 5.280 -1.175 5.597 1.00 95.88 96 ARG A C 1
ATOM 776 O O . ARG A 1 96 ? 4.409 -0.318 5.687 1.00 95.88 96 ARG A O 1
ATOM 783 N N . ILE A 1 97 ? 5.284 -2.261 6.374 1.00 95.50 97 ILE A N 1
ATOM 784 C CA . ILE A 1 97 ? 4.262 -2.488 7.412 1.00 95.50 97 ILE A CA 1
ATOM 785 C C . ILE A 1 97 ? 4.278 -1.341 8.430 1.00 95.50 97 ILE A C 1
ATOM 787 O O . ILE A 1 97 ? 3.234 -0.750 8.709 1.00 95.50 97 ILE A O 1
ATOM 791 N N . VAL A 1 98 ? 5.459 -0.979 8.938 1.00 93.12 98 VAL A N 1
ATOM 792 C CA . VAL A 1 98 ? 5.601 0.125 9.899 1.00 93.12 98 VAL A CA 1
ATOM 793 C C . VAL A 1 98 ? 5.193 1.455 9.266 1.00 93.12 98 VAL A C 1
ATOM 795 O O . VAL A 1 98 ? 4.404 2.188 9.850 1.00 93.12 98 VAL A O 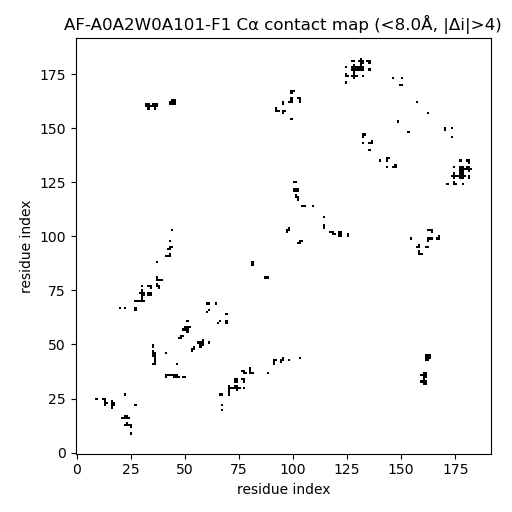1
ATOM 798 N N . TYR A 1 99 ? 5.656 1.758 8.054 1.00 92.62 99 TYR A N 1
ATOM 799 C CA . TYR A 1 99 ? 5.343 3.010 7.361 1.00 92.62 99 TYR A CA 1
ATOM 800 C C . TYR A 1 99 ? 3.850 3.160 7.073 1.00 92.62 99 TYR A C 1
ATOM 802 O O . TYR A 1 99 ? 3.296 4.248 7.218 1.00 92.62 99 TYR A O 1
ATOM 810 N N . PHE A 1 100 ? 3.176 2.068 6.718 1.00 93.56 100 PHE A N 1
ATOM 811 C CA . PHE A 1 100 ? 1.741 2.073 6.463 1.00 93.56 100 PHE A CA 1
ATOM 812 C C . PHE A 1 100 ? 0.923 2.360 7.736 1.00 93.56 100 PHE A C 1
ATOM 814 O O . PHE A 1 100 ? -0.042 3.131 7.711 1.00 93.56 100 PHE A O 1
ATOM 821 N N . TRP A 1 101 ? 1.298 1.750 8.865 1.00 93.31 101 TRP A N 1
ATOM 822 C CA . TRP A 1 101 ? 0.517 1.829 10.104 1.00 93.31 101 TRP A CA 1
ATOM 823 C C . TRP A 1 101 ? 0.900 2.985 11.028 1.00 93.31 101 TRP A C 1
ATOM 825 O O . TRP A 1 101 ? 0.029 3.547 11.694 1.00 93.31 101 TRP A O 1
ATOM 835 N N . CYS A 1 102 ? 2.178 3.335 11.073 1.00 88.31 102 CYS A N 1
ATOM 836 C CA . CYS A 1 102 ? 2.725 4.342 11.980 1.00 88.31 102 CYS A CA 1
ATOM 837 C C . CYS A 1 102 ? 3.055 5.654 11.258 1.00 88.31 102 CYS A C 1
ATOM 839 O O . CYS A 1 102 ? 3.191 6.684 11.907 1.00 88.31 102 CYS A O 1
ATOM 841 N N . GLY A 1 103 ? 3.133 5.636 9.927 1.00 86.06 103 GLY A N 1
ATOM 842 C CA . GLY A 1 103 ? 3.550 6.770 9.111 1.00 86.06 103 GLY A CA 1
ATOM 843 C C . GLY A 1 103 ? 4.949 6.570 8.528 1.00 86.06 103 GLY A C 1
ATOM 844 O O . GLY A 1 103 ? 5.855 6.050 9.179 1.00 86.06 103 GLY A O 1
ATOM 845 N N . ALA A 1 104 ? 5.111 6.978 7.271 1.00 84.00 104 ALA A N 1
ATOM 846 C CA . ALA A 1 104 ? 6.394 6.988 6.580 1.00 84.00 104 ALA A CA 1
ATOM 847 C C . ALA A 1 104 ? 7.295 8.139 7.078 1.00 84.00 104 ALA A C 1
ATOM 849 O O . ALA A 1 104 ? 6.768 9.164 7.535 1.00 84.00 104 ALA A O 1
ATOM 850 N N . PRO A 1 105 ? 8.630 8.008 6.944 1.00 79.62 105 PRO A N 1
ATOM 851 C CA . PRO A 1 105 ? 9.553 9.127 7.090 1.00 79.62 105 PRO A CA 1
ATOM 852 C C . PRO A 1 105 ? 9.159 10.274 6.154 1.00 79.62 105 PRO A C 1
ATOM 854 O O . PRO A 1 105 ? 8.737 10.040 5.021 1.00 79.62 105 PRO A O 1
ATOM 857 N N . ASP A 1 106 ? 9.269 11.505 6.645 1.00 74.44 106 ASP A N 1
ATOM 858 C CA . ASP A 1 106 ? 9.000 12.705 5.854 1.00 74.44 106 ASP A CA 1
ATOM 859 C C . ASP A 1 106 ? 10.213 13.174 5.058 1.00 74.44 106 ASP A C 1
ATOM 861 O O . ASP A 1 106 ? 11.351 12.790 5.332 1.00 74.44 106 ASP A O 1
ATOM 865 N N . ASP A 1 107 ? 9.949 14.069 4.102 1.00 71.75 107 ASP A N 1
ATOM 866 C CA . ASP A 1 107 ? 10.989 14.908 3.516 1.00 71.75 107 ASP A CA 1
ATOM 867 C C . ASP A 1 107 ? 11.768 15.610 4.654 1.00 71.75 107 ASP A C 1
ATOM 869 O O . ASP A 1 107 ? 11.137 16.209 5.533 1.00 71.75 107 ASP A O 1
ATOM 873 N N . PRO A 1 108 ? 13.116 15.578 4.652 1.00 72.06 108 PRO A N 1
ATOM 874 C CA . PRO A 1 108 ? 13.950 16.258 5.647 1.00 72.06 108 PRO A CA 1
ATOM 875 C C . PRO A 1 108 ? 13.650 17.755 5.833 1.00 72.06 108 PRO A C 1
ATOM 877 O O . PRO A 1 108 ? 14.055 18.345 6.831 1.00 72.06 108 PRO A O 1
ATOM 880 N N . ARG A 1 109 ? 12.959 18.384 4.876 1.00 74.75 109 ARG A N 1
ATOM 881 C CA . ARG A 1 109 ? 12.513 19.784 4.923 1.00 74.75 109 ARG A CA 1
ATOM 882 C C . ARG A 1 109 ? 11.293 20.007 5.823 1.00 74.75 109 ARG A C 1
ATOM 884 O O . ARG A 1 109 ? 10.976 21.154 6.132 1.00 74.75 109 ARG A O 1
ATOM 891 N N . VAL A 1 110 ? 10.582 18.953 6.226 1.00 76.75 110 VAL A N 1
ATOM 892 C CA . VAL A 1 110 ? 9.445 19.054 7.149 1.00 76.75 110 VAL A CA 1
ATOM 893 C C . VAL A 1 110 ? 9.961 19.258 8.570 1.00 76.75 110 VAL A C 1
ATOM 895 O O . VAL A 1 110 ? 10.838 18.538 9.040 1.00 76.75 110 VAL A O 1
ATOM 898 N N . HIS A 1 111 ? 9.387 20.230 9.282 1.00 77.38 111 HIS A N 1
ATOM 899 C CA . HIS A 1 111 ? 9.785 20.520 10.657 1.00 77.38 111 HIS A CA 1
ATOM 900 C C . HIS A 1 111 ? 9.606 19.277 11.560 1.00 77.38 111 HIS A C 1
ATOM 902 O O . HIS A 1 111 ? 8.508 18.706 11.570 1.00 77.38 111 HIS A O 1
ATOM 908 N N . PRO A 1 112 ? 10.614 18.873 12.364 1.00 80.00 112 PRO A N 1
ATOM 909 C CA . PRO A 1 112 ? 10.577 17.622 13.132 1.00 80.00 112 PRO A CA 1
ATOM 910 C C . PRO A 1 112 ? 9.345 17.457 14.032 1.00 80.00 112 PRO A C 1
ATOM 912 O O . PRO A 1 112 ? 8.805 16.359 14.157 1.00 80.00 112 PRO A O 1
ATOM 915 N N . SER A 1 113 ? 8.844 18.548 14.620 1.00 81.81 113 SER A N 1
ATOM 916 C CA . SER A 1 113 ? 7.628 18.522 15.447 1.00 81.81 113 SER A CA 1
ATOM 917 C C . SER A 1 113 ? 6.392 18.046 14.677 1.00 81.81 113 SER A C 1
ATOM 919 O O . SER A 1 113 ? 5.588 17.295 15.223 1.00 81.81 113 SER A O 1
ATOM 921 N N . ASN A 1 114 ? 6.250 18.427 13.405 1.00 81.56 114 ASN A N 1
ATOM 922 C CA . ASN A 1 114 ? 5.116 18.019 12.574 1.00 81.56 114 ASN A CA 1
ATOM 923 C C . ASN A 1 114 ? 5.174 16.517 12.280 1.00 81.56 114 ASN A C 1
ATOM 925 O O . ASN A 1 114 ? 4.146 15.840 12.315 1.00 81.56 114 ASN A O 1
ATOM 929 N N . VAL A 1 115 ? 6.384 15.988 12.069 1.00 82.88 115 VAL A N 1
ATOM 930 C CA . VAL A 1 115 ? 6.624 14.552 11.881 1.00 82.88 115 VAL A CA 1
ATOM 931 C C . VAL A 1 115 ? 6.217 13.777 13.134 1.00 82.88 115 VAL A C 1
ATOM 933 O O . VAL A 1 115 ? 5.494 12.784 13.033 1.00 82.88 115 VAL A O 1
ATOM 936 N N . VAL A 1 116 ? 6.623 14.246 14.320 1.00 84.69 116 VAL A N 1
ATOM 937 C CA . VAL A 1 116 ? 6.299 13.602 15.604 1.00 84.69 116 VAL A CA 1
ATOM 938 C C . VAL A 1 116 ? 4.796 13.619 15.867 1.00 84.69 116 VAL A C 1
ATOM 940 O O . VAL A 1 116 ? 4.222 12.570 16.163 1.00 84.69 116 VAL A O 1
ATOM 943 N N . VAL A 1 117 ? 4.142 14.775 15.718 1.00 86.12 117 VAL A N 1
ATOM 944 C CA . VAL A 1 117 ? 2.693 14.913 15.934 1.00 86.12 117 VAL A CA 1
ATOM 945 C C . VAL A 1 117 ? 1.922 13.990 14.994 1.00 86.12 117 VAL A C 1
ATOM 947 O O . VAL A 1 117 ? 1.072 13.222 15.446 1.00 86.12 117 VAL A O 1
ATOM 950 N N . ARG A 1 118 ? 2.257 13.996 13.699 1.00 85.94 118 ARG A N 1
ATOM 951 C CA . ARG A 1 118 ? 1.598 13.139 12.710 1.00 85.94 118 ARG A CA 1
ATOM 952 C C . ARG A 1 118 ? 1.802 11.657 13.007 1.00 85.94 118 ARG A C 1
ATOM 954 O O . ARG A 1 118 ? 0.830 10.910 13.029 1.00 85.94 118 ARG A O 1
ATOM 961 N N . THR A 1 119 ? 3.043 11.229 13.220 1.00 86.12 119 THR A N 1
ATOM 962 C CA . THR A 1 119 ? 3.381 9.816 13.471 1.00 86.12 119 THR A CA 1
ATOM 963 C C . THR A 1 119 ? 2.679 9.318 14.733 1.00 86.12 119 THR A C 1
ATOM 965 O O . THR A 1 119 ? 2.071 8.250 14.729 1.00 86.12 119 THR A O 1
ATOM 968 N N . THR A 1 120 ? 2.665 10.137 15.790 1.00 88.69 120 THR A N 1
ATOM 969 C CA . THR A 1 120 ? 1.950 9.830 17.037 1.00 88.69 120 THR A CA 1
ATOM 970 C C . TH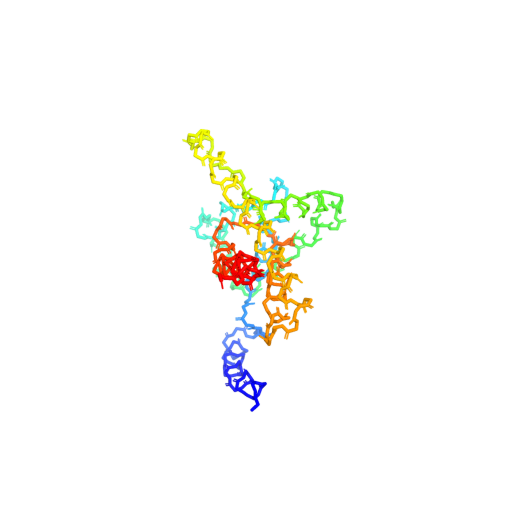R A 1 120 ? 0.451 9.694 16.791 1.00 88.69 120 THR A C 1
ATOM 972 O O . THR A 1 120 ? -0.151 8.708 17.209 1.00 88.69 120 THR A O 1
ATOM 975 N N . PHE A 1 121 ? -0.153 10.639 16.069 1.00 90.38 121 PHE A N 1
ATOM 976 C 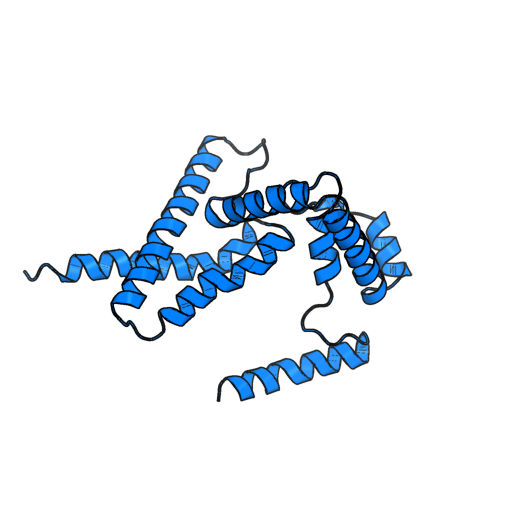CA . PHE A 1 121 ? -1.578 10.600 15.748 1.00 90.38 121 PHE A CA 1
ATOM 977 C C . PHE A 1 121 ? -1.957 9.358 14.929 1.00 90.38 121 PHE A C 1
ATOM 979 O O . PHE A 1 121 ? -2.902 8.652 15.283 1.00 90.38 121 PHE A O 1
ATOM 986 N N . LEU A 1 122 ? -1.199 9.047 13.872 1.00 90.88 122 LEU A N 1
ATOM 987 C CA . LEU A 1 122 ? -1.433 7.871 13.027 1.00 90.88 122 LEU A CA 1
ATOM 988 C C . LEU A 1 122 ? -1.287 6.570 13.816 1.00 90.88 122 LEU A C 1
ATOM 990 O O . LEU A 1 122 ? -2.123 5.673 13.689 1.00 90.88 122 LEU A O 1
ATOM 994 N N . PHE A 1 123 ? -0.261 6.482 14.661 1.00 91.88 123 PHE A N 1
ATOM 995 C CA . PHE A 1 123 ? -0.037 5.325 15.516 1.00 91.88 123 PHE A CA 1
ATOM 996 C C . PHE A 1 123 ? -1.176 5.135 16.529 1.00 91.88 123 PHE A C 1
ATOM 998 O O . PHE A 1 123 ? -1.725 4.037 16.630 1.00 91.88 123 PHE A O 1
ATOM 1005 N N . MET A 1 124 ? -1.602 6.203 17.213 1.00 93.94 124 MET A N 1
ATOM 1006 C CA . MET A 1 124 ? -2.733 6.159 18.149 1.00 93.94 124 MET A CA 1
ATOM 1007 C C . MET A 1 124 ? -4.041 5.775 17.450 1.00 93.94 124 MET A C 1
ATOM 1009 O O . MET A 1 124 ? -4.771 4.920 17.948 1.00 93.94 124 MET A O 1
ATOM 1013 N N . MET A 1 125 ? -4.320 6.336 16.269 1.00 94.56 125 MET A N 1
ATOM 1014 C CA . MET A 1 125 ? -5.491 5.969 15.464 1.00 94.56 125 MET A CA 1
ATOM 1015 C C . MET A 1 125 ? -5.471 4.496 15.050 1.00 94.56 125 MET A C 1
ATOM 1017 O O . MET A 1 125 ? -6.496 3.823 15.139 1.00 94.56 125 MET A O 1
ATOM 1021 N N . THR A 1 126 ? -4.313 3.970 14.639 1.00 94.81 126 THR A N 1
ATOM 1022 C CA . THR A 1 126 ? -4.158 2.537 14.347 1.00 94.81 126 THR A CA 1
ATOM 1023 C C . THR A 1 126 ? -4.466 1.692 15.578 1.00 94.81 126 THR A C 1
ATOM 1025 O O . THR A 1 126 ? -5.267 0.763 15.498 1.00 94.81 126 THR A O 1
ATOM 1028 N N . LEU A 1 127 ? -3.853 2.019 16.718 1.00 96.25 127 LEU A N 1
ATOM 1029 C CA . LEU A 1 127 ? -3.984 1.243 17.948 1.00 96.25 127 LEU A CA 1
ATOM 1030 C C . LEU A 1 127 ? -5.436 1.214 18.445 1.00 96.25 127 LEU A C 1
ATOM 1032 O O . LEU A 1 127 ? -5.994 0.141 18.678 1.00 96.25 127 LEU A O 1
ATOM 1036 N N . LEU A 1 128 ? -6.063 2.387 18.560 1.00 97.06 128 LEU A N 1
ATOM 1037 C CA . LEU A 1 128 ? -7.443 2.526 19.028 1.00 97.06 128 LEU A CA 1
ATOM 1038 C C . LEU A 1 128 ? -8.445 1.941 18.029 1.00 97.06 128 LEU A C 1
ATOM 1040 O O . LEU A 1 128 ? -9.391 1.270 18.436 1.00 97.06 128 LEU A O 1
ATOM 1044 N N . GLY A 1 129 ? -8.224 2.145 16.728 1.00 97.06 129 GLY A N 1
ATOM 1045 C CA . GLY A 1 129 ? -9.079 1.606 15.674 1.00 97.06 129 GLY A CA 1
ATOM 1046 C C . GLY A 1 129 ? -9.050 0.079 15.624 1.00 97.06 129 GLY A C 1
ATOM 1047 O O . GLY A 1 129 ? -10.104 -0.555 15.628 1.00 97.06 129 GLY A O 1
ATOM 1048 N N . LEU A 1 130 ? -7.864 -0.538 15.663 1.00 96.88 130 LEU A N 1
ATOM 1049 C CA . LEU A 1 130 ? -7.741 -1.999 15.712 1.00 96.88 130 LEU A CA 1
ATOM 1050 C C . LEU A 1 130 ? -8.357 -2.569 16.992 1.00 96.88 130 LEU A C 1
ATOM 1052 O O . LEU A 1 130 ? -9.097 -3.552 16.931 1.00 96.88 130 LEU A O 1
ATOM 1056 N N . TRP A 1 131 ? -8.120 -1.940 18.146 1.00 97.38 131 TRP A N 1
ATOM 1057 C CA . TRP A 1 131 ? -8.705 -2.400 19.404 1.00 97.38 131 TRP A CA 1
ATOM 1058 C C . TRP A 1 131 ? -10.234 -2.293 19.401 1.00 97.38 131 TRP A C 1
ATOM 1060 O O . TRP A 1 131 ? -10.925 -3.248 19.767 1.00 97.38 131 TRP A O 1
ATOM 1070 N N . GLY A 1 132 ? -10.772 -1.171 18.928 1.00 97.69 132 GLY A N 1
ATOM 1071 C CA . GLY A 1 132 ? -12.206 -0.975 18.765 1.00 97.69 132 GLY A CA 1
ATOM 1072 C C . GLY A 1 132 ? -12.842 -1.990 17.825 1.00 97.69 132 GLY A C 1
ATOM 1073 O O . GLY A 1 132 ? -13.877 -2.566 18.159 1.00 97.69 132 GLY A O 1
ATOM 1074 N N . CYS A 1 133 ? -12.176 -2.299 16.710 1.00 97.50 133 CYS A N 1
ATOM 1075 C CA . CYS A 1 133 ? -12.628 -3.313 15.764 1.00 97.50 133 CYS A CA 1
ATOM 1076 C C . CYS A 1 133 ? -12.661 -4.700 16.423 1.00 97.50 133 CYS A C 1
ATOM 1078 O O . CYS A 1 133 ? -13.693 -5.367 16.421 1.00 97.50 133 CYS A O 1
ATOM 1080 N N . LEU A 1 134 ? -11.576 -5.105 17.092 1.00 96.94 134 LEU A N 1
ATOM 1081 C CA . LEU A 1 134 ? -11.508 -6.380 17.814 1.00 96.94 134 LEU A CA 1
ATOM 1082 C C . LEU A 1 134 ? -12.557 -6.479 18.929 1.00 96.94 134 LEU A C 1
ATOM 1084 O O . LEU A 1 134 ? -13.072 -7.562 19.204 1.00 96.94 134 LEU A O 1
ATOM 1088 N N . ARG A 1 135 ? -12.889 -5.370 19.596 1.00 96.69 135 ARG A N 1
ATOM 1089 C CA . ARG A 1 135 ? -13.973 -5.328 20.586 1.00 96.69 135 ARG A CA 1
ATOM 1090 C C . ARG A 1 135 ? -15.340 -5.500 19.923 1.00 96.69 135 ARG A C 1
ATOM 1092 O O . ARG A 1 135 ? -16.139 -6.271 20.444 1.00 96.69 135 ARG A O 1
ATOM 1099 N N . ALA A 1 136 ? -15.588 -4.846 18.788 1.00 97.00 136 ALA A N 1
ATOM 1100 C CA . ALA A 1 136 ? -16.826 -4.995 18.022 1.00 97.00 136 ALA A CA 1
ATOM 1101 C C . ALA A 1 136 ? -17.035 -6.444 17.548 1.00 97.00 136 ALA A C 1
ATOM 1103 O O . ALA A 1 136 ? -18.142 -6.964 17.660 1.00 97.00 136 ALA A O 1
ATOM 1104 N N . ILE A 1 137 ? -15.961 -7.125 17.122 1.00 96.88 137 ILE A N 1
ATOM 1105 C CA . ILE A 1 137 ? -15.977 -8.563 16.799 1.00 96.88 137 ILE A CA 1
ATOM 1106 C C . ILE A 1 137 ? -16.397 -9.395 18.011 1.00 96.88 137 ILE A C 1
ATOM 1108 O O . ILE A 1 137 ? -17.313 -10.202 17.914 1.00 96.88 137 ILE A O 1
ATOM 1112 N N . ARG A 1 138 ? -15.764 -9.176 19.171 1.00 95.56 138 ARG A N 1
ATOM 1113 C CA . ARG A 1 138 ? -16.086 -9.911 20.411 1.00 95.56 138 ARG A CA 1
ATOM 1114 C C . ARG A 1 138 ? -17.498 -9.643 20.935 1.00 95.56 138 ARG A C 1
ATOM 1116 O O . ARG A 1 138 ? -17.998 -10.423 21.734 1.00 95.56 138 ARG A O 1
ATOM 1123 N N . LYS A 1 139 ? -18.104 -8.519 20.550 1.00 95.62 139 LYS A N 1
ATOM 1124 C CA . LYS A 1 139 ? -19.484 -8.143 20.885 1.00 95.62 139 LYS A CA 1
ATOM 1125 C C . LYS A 1 139 ? -20.481 -8.508 19.785 1.00 95.62 139 LYS A C 1
ATOM 1127 O O . LYS A 1 139 ? -21.625 -8.080 19.872 1.00 95.62 139 LYS A O 1
ATOM 1132 N N . GLU A 1 140 ? -20.042 -9.256 18.772 1.00 94.56 140 GLU A N 1
ATOM 1133 C CA . GLU A 1 140 ? -20.878 -9.750 17.673 1.00 94.56 140 GLU A CA 1
ATOM 1134 C C . GLU A 1 140 ? -21.635 -8.633 16.939 1.00 94.56 140 GLU A C 1
ATOM 1136 O O . GLU A 1 140 ? -22.742 -8.821 16.437 1.00 94.56 140 GLU A O 1
ATOM 1141 N N . VAL A 1 141 ? -21.025 -7.444 16.849 1.00 95.81 141 VAL A N 1
ATOM 1142 C CA . VAL A 1 141 ? -21.618 -6.322 16.117 1.00 95.81 141 VAL A CA 1
ATOM 1143 C C . VAL A 1 141 ? -21.762 -6.713 14.640 1.00 95.81 141 VAL A C 1
ATOM 1145 O O . VAL A 1 141 ? -20.758 -7.072 14.007 1.00 95.81 141 VAL A O 1
ATOM 1148 N N . PRO A 1 142 ? -22.973 -6.616 14.056 1.00 95.62 142 PRO A N 1
ATOM 1149 C CA . PRO A 1 142 ? -23.193 -6.963 12.659 1.00 95.62 142 PRO A CA 1
ATOM 1150 C C . PRO A 1 142 ? -22.233 -6.214 11.727 1.00 95.62 142 PRO A C 1
ATOM 1152 O O . PRO A 1 142 ? -22.088 -4.996 11.801 1.00 95.62 142 PRO A O 1
ATOM 1155 N N . GLY A 1 143 ? -21.550 -6.951 10.849 1.00 93.31 143 GLY A N 1
ATOM 1156 C CA . GLY A 1 143 ? -20.621 -6.381 9.868 1.00 93.31 143 GLY A CA 1
ATOM 1157 C C . GLY A 1 143 ? -19.228 -6.006 10.394 1.00 93.31 143 GLY A C 1
ATOM 1158 O O . GLY A 1 143 ? -18.371 -5.663 9.583 1.00 93.31 143 GLY A O 1
ATOM 1159 N N . ALA A 1 144 ? -18.931 -6.138 11.694 1.00 95.62 144 ALA A N 1
ATOM 1160 C CA . ALA A 1 144 ? -17.595 -5.833 12.229 1.00 95.62 144 ALA A CA 1
ATOM 1161 C C . ALA A 1 144 ? -16.478 -6.658 11.558 1.00 95.62 144 ALA A C 1
ATOM 1163 O O . ALA A 1 144 ? -15.373 -6.160 11.337 1.00 95.62 144 ALA A O 1
ATOM 1164 N N . TRP A 1 145 ? -16.776 -7.900 11.166 1.00 95.25 145 TRP A N 1
ATOM 1165 C CA . TRP A 1 145 ? -15.832 -8.771 10.461 1.00 95.25 145 TRP A CA 1
ATOM 1166 C C . TRP A 1 145 ? -15.453 -8.241 9.072 1.00 95.25 145 TRP A C 1
ATOM 1168 O O . TRP A 1 145 ? -14.315 -8.434 8.652 1.00 95.25 145 TRP A O 1
ATOM 1178 N N . LEU A 1 146 ? -16.353 -7.523 8.386 1.00 95.56 146 LEU A N 1
ATOM 1179 C CA . LEU A 1 146 ? -16.060 -6.875 7.101 1.00 95.56 146 LEU A CA 1
ATOM 1180 C C . LEU A 1 146 ? -15.083 -5.712 7.285 1.00 95.56 146 LEU A C 1
ATOM 1182 O O . LEU A 1 146 ? -14.189 -5.514 6.460 1.00 95.56 146 LEU A O 1
ATOM 1186 N N . LEU A 1 147 ? -15.221 -4.962 8.383 1.00 96.38 147 LEU A N 1
ATOM 1187 C CA . LEU A 1 147 ? -14.287 -3.891 8.730 1.00 96.38 147 LEU A CA 1
ATOM 1188 C C . LEU A 1 147 ? -12.906 -4.468 9.045 1.00 96.38 147 LEU A C 1
ATOM 1190 O O . LEU A 1 147 ? -11.914 -3.991 8.501 1.00 96.38 147 LEU A O 1
ATOM 1194 N N . LEU A 1 148 ? -12.839 -5.546 9.834 1.00 95.94 148 LEU A N 1
ATOM 1195 C CA . LEU A 1 148 ? -11.578 -6.236 10.110 1.00 95.94 148 LEU A CA 1
ATOM 1196 C C . LEU A 1 148 ? -10.940 -6.782 8.826 1.00 95.94 148 LEU A C 1
ATOM 1198 O O . LEU A 1 148 ? -9.753 -6.568 8.594 1.00 95.94 148 LEU A O 1
ATOM 1202 N N . ALA A 1 149 ? -11.727 -7.435 7.967 1.00 95.75 149 ALA A N 1
ATOM 1203 C CA . ALA A 1 149 ? -11.256 -7.923 6.676 1.00 95.75 149 ALA A CA 1
ATOM 1204 C C . ALA A 1 149 ? -10.694 -6.773 5.825 1.00 95.75 149 ALA A C 1
ATOM 1206 O O . ALA A 1 149 ? -9.624 -6.910 5.240 1.00 95.75 149 ALA A O 1
ATOM 1207 N N . THR A 1 150 ? -11.353 -5.613 5.818 1.00 95.81 150 THR A N 1
ATOM 1208 C CA . THR A 1 150 ? -10.854 -4.421 5.119 1.00 95.81 150 THR A CA 1
ATOM 1209 C C . THR A 1 150 ? -9.508 -3.969 5.687 1.00 95.81 150 THR A C 1
ATOM 1211 O O . THR A 1 150 ? -8.568 -3.776 4.924 1.00 95.81 150 THR A O 1
ATOM 1214 N N . LEU A 1 151 ? -9.375 -3.875 7.014 1.00 96.06 151 LEU A N 1
ATOM 1215 C CA . LEU A 1 151 ? -8.129 -3.474 7.680 1.00 96.06 151 LEU A CA 1
ATOM 1216 C C . LEU A 1 151 ? -6.970 -4.455 7.436 1.00 96.06 151 LEU A C 1
ATOM 1218 O O . LEU A 1 151 ? -5.818 -4.030 7.408 1.00 96.06 151 LEU A O 1
ATOM 1222 N N . VAL A 1 152 ? -7.263 -5.746 7.247 1.00 95.00 152 VAL A N 1
ATOM 1223 C CA . VAL A 1 152 ? -6.254 -6.795 7.034 1.00 95.00 152 VAL A CA 1
ATOM 1224 C C . VAL A 1 152 ? -5.881 -6.951 5.563 1.00 95.00 152 VAL A C 1
ATOM 1226 O O . VAL A 1 152 ? -4.697 -6.963 5.244 1.00 95.00 152 VAL A O 1
ATOM 1229 N N . PHE A 1 153 ? -6.858 -7.071 4.659 1.00 95.75 153 PHE A N 1
ATOM 1230 C CA . PHE A 1 153 ? -6.607 -7.426 3.257 1.00 95.75 153 PHE A CA 1
ATOM 1231 C C . PHE A 1 153 ? -6.197 -6.240 2.390 1.00 95.75 153 PHE A C 1
ATOM 1233 O O . PHE A 1 153 ? -5.346 -6.397 1.515 1.00 95.75 153 PHE A O 1
ATOM 1240 N N . TYR A 1 154 ? -6.771 -5.058 2.629 1.00 95.38 154 TYR A N 1
ATOM 1241 C CA . TYR A 1 154 ? -6.458 -3.863 1.850 1.00 95.38 154 TYR A CA 1
ATOM 1242 C C . TYR A 1 154 ? -4.951 -3.529 1.825 1.00 95.38 154 TYR A C 1
ATOM 1244 O O . TYR A 1 154 ? -4.426 -3.290 0.736 1.00 95.38 154 TYR A O 1
ATOM 1252 N N . PRO A 1 155 ? -4.212 -3.539 2.956 1.00 96.12 155 PRO A N 1
ATOM 1253 C CA . PRO A 1 155 ? -2.819 -3.113 2.943 1.00 96.12 155 PRO A CA 1
ATOM 1254 C C . PRO A 1 155 ? -1.815 -4.149 2.422 1.00 96.12 155 PRO A C 1
ATOM 1256 O O . PRO A 1 155 ? -0.683 -3.770 2.124 1.00 96.12 155 PRO A O 1
ATOM 1259 N N . LEU A 1 156 ? -2.195 -5.427 2.278 1.00 95.69 156 LEU A N 1
ATOM 1260 C CA . LEU A 1 156 ? -1.257 -6.509 1.927 1.00 95.69 156 LEU A CA 1
ATOM 1261 C C . LEU A 1 156 ? -0.483 -6.228 0.639 1.00 95.69 156 LEU A C 1
ATOM 1263 O O . LEU A 1 156 ? 0.709 -6.518 0.545 1.00 95.69 156 LEU A O 1
ATOM 1267 N N . ILE A 1 157 ? -1.152 -5.628 -0.345 1.00 95.12 157 ILE A N 1
ATOM 1268 C CA . ILE A 1 157 ? -0.532 -5.296 -1.625 1.00 95.12 157 ILE A CA 1
ATOM 1269 C C . ILE A 1 157 ? 0.598 -4.268 -1.461 1.00 95.12 157 ILE A C 1
ATOM 1271 O O . ILE A 1 157 ? 1.634 -4.381 -2.111 1.00 95.12 157 ILE A O 1
ATOM 1275 N N . PHE A 1 158 ? 0.454 -3.322 -0.531 1.00 95.56 158 PHE A N 1
ATOM 1276 C CA . PHE A 1 158 ? 1.449 -2.281 -0.265 1.00 95.56 158 PHE A CA 1
ATOM 1277 C C . PHE A 1 158 ? 2.634 -2.793 0.553 1.00 95.56 158 PHE A C 1
ATOM 1279 O O . PHE A 1 158 ? 3.675 -2.144 0.585 1.00 95.56 158 PHE A O 1
ATOM 1286 N N . TYR A 1 159 ? 2.521 -3.967 1.182 1.00 96.00 159 TYR A N 1
ATOM 1287 C CA . TYR A 1 159 ? 3.666 -4.628 1.812 1.00 96.00 159 TYR A CA 1
ATOM 1288 C C . TYR A 1 159 ? 4.601 -5.238 0.771 1.00 96.00 159 TYR A C 1
ATOM 1290 O O . TYR A 1 159 ? 5.803 -5.334 1.017 1.00 96.00 159 TYR A O 1
ATOM 1298 N N . ILE A 1 160 ? 4.081 -5.588 -0.410 1.00 96.12 160 ILE A N 1
ATOM 1299 C CA . ILE A 1 160 ? 4.877 -6.192 -1.482 1.00 96.12 160 ILE A CA 1
ATOM 1300 C C . ILE A 1 160 ? 5.300 -5.194 -2.562 1.00 96.12 160 ILE A C 1
ATOM 1302 O O . ILE A 1 160 ? 6.378 -5.368 -3.127 1.00 96.12 160 ILE A O 1
ATOM 1306 N N . THR A 1 161 ? 4.507 -4.155 -2.846 1.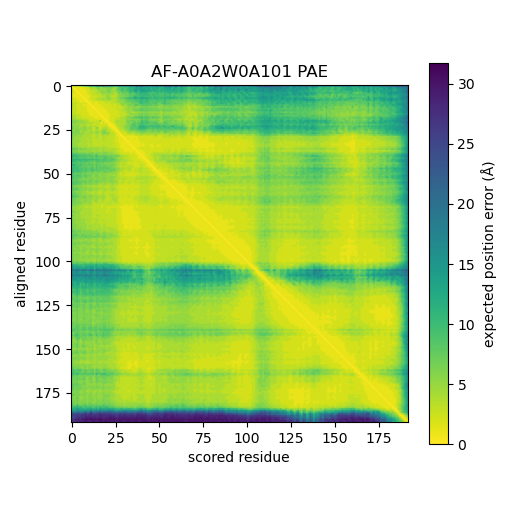00 95.25 161 THR A N 1
ATOM 1307 C CA . THR A 1 161 ? 4.862 -3.120 -3.830 1.00 95.25 161 THR A CA 1
ATOM 1308 C C . THR A 1 161 ? 5.674 -2.011 -3.175 1.00 95.25 161 THR A C 1
ATOM 1310 O O . THR A 1 161 ? 6.896 -2.074 -3.173 1.00 95.25 161 THR A O 1
ATOM 1313 N N . HIS A 1 162 ? 5.021 -1.016 -2.591 1.00 93.19 162 HIS A N 1
ATOM 1314 C CA . HIS A 1 162 ? 5.611 0.105 -1.869 1.00 93.19 162 HIS A CA 1
ATOM 1315 C C . HIS A 1 162 ? 4.527 0.814 -1.062 1.00 93.19 162 HIS A C 1
ATOM 1317 O O . HIS A 1 162 ? 3.328 0.575 -1.232 1.00 93.19 162 HIS A O 1
ATOM 1323 N N . THR A 1 163 ? 4.964 1.700 -0.174 1.00 91.25 163 THR A N 1
ATOM 1324 C CA . THR A 1 163 ? 4.059 2.539 0.605 1.00 91.25 163 THR A CA 1
ATOM 1325 C C . THR A 1 163 ? 4.126 3.990 0.167 1.00 91.25 163 THR A C 1
ATOM 1327 O O . THR A 1 163 ? 5.167 4.515 -0.227 1.00 91.25 163 THR A O 1
ATOM 1330 N N . HIS A 1 164 ? 2.975 4.644 0.270 1.00 86.94 164 HIS A N 1
ATOM 1331 C CA . HIS A 1 164 ? 2.820 6.073 0.088 1.00 86.94 164 HIS A CA 1
ATOM 1332 C C . HIS A 1 164 ? 1.831 6.576 1.141 1.00 86.94 164 HIS A C 1
ATOM 1334 O O . HIS A 1 164 ? 0.861 5.882 1.448 1.00 86.94 164 HIS A O 1
ATOM 1340 N N . VAL A 1 165 ? 2.029 7.794 1.657 1.00 80.56 165 VAL A N 1
ATOM 1341 C CA . VAL A 1 165 ? 1.193 8.387 2.727 1.00 80.56 165 VAL A CA 1
ATOM 1342 C C . VAL A 1 165 ? -0.303 8.292 2.398 1.00 80.56 165 VAL A C 1
ATOM 1344 O O . VAL A 1 165 ? -1.132 7.964 3.240 1.00 80.56 165 VAL A O 1
ATOM 1347 N N . ARG A 1 166 ? -0.629 8.489 1.118 1.00 85.50 166 ARG A N 1
ATOM 1348 C CA . ARG A 1 166 ? -2.000 8.479 0.592 1.00 85.50 166 ARG A CA 1
ATOM 1349 C C . ARG A 1 166 ? -2.694 7.119 0.655 1.00 85.50 166 ARG A C 1
ATOM 1351 O O . ARG A 1 166 ? -3.919 7.072 0.665 1.00 85.50 166 ARG A O 1
ATOM 1358 N N . TYR A 1 167 ? -1.946 6.016 0.658 1.00 90.25 167 TYR A N 1
ATOM 1359 C CA . TYR A 1 167 ? -2.536 4.677 0.577 1.00 90.25 167 TYR A CA 1
ATOM 1360 C C . TYR A 1 167 ? -3.274 4.280 1.841 1.00 90.25 167 TYR A C 1
ATOM 1362 O O . TYR A 1 167 ? -4.135 3.411 1.774 1.00 90.25 167 TYR A O 1
ATOM 1370 N N . ARG A 1 168 ? -3.005 4.950 2.961 1.00 90.94 168 ARG A N 1
ATOM 1371 C CA . ARG A 1 168 ? -3.729 4.739 4.208 1.00 90.94 168 ARG A CA 1
ATOM 1372 C C . ARG A 1 168 ? -5.103 5.419 4.237 1.00 90.94 168 ARG A C 1
ATOM 1374 O O . ARG A 1 168 ? -5.999 4.895 4.889 1.00 90.94 168 ARG A O 1
ATOM 1381 N N . HIS A 1 169 ? -5.302 6.521 3.508 1.00 90.88 169 HIS A N 1
ATOM 1382 C CA . HIS A 1 169 ? -6.518 7.343 3.611 1.00 90.88 169 HIS A CA 1
ATOM 1383 C C . HIS A 1 169 ? -7.846 6.583 3.491 1.00 90.88 169 HIS A C 1
ATOM 1385 O O . HIS A 1 169 ? -8.768 6.912 4.234 1.00 90.88 169 HIS A O 1
ATOM 1391 N N . PRO A 1 170 ? -7.976 5.537 2.651 1.00 93.81 170 PRO A N 1
ATOM 1392 C CA . PRO A 1 170 ? -9.205 4.744 2.612 1.00 93.81 170 PRO A CA 1
ATOM 1393 C C . PRO A 1 170 ? -9.527 3.987 3.912 1.00 93.81 170 PRO A C 1
ATOM 1395 O O . PRO A 1 170 ? -10.690 3.678 4.156 1.00 93.81 170 PRO A O 1
ATOM 1398 N N . LEU A 1 171 ? -8.530 3.696 4.755 1.00 95.56 171 LEU A N 1
ATOM 1399 C CA . LEU A 1 171 ? -8.718 3.029 6.048 1.00 95.56 171 LEU A CA 1
ATOM 1400 C C . LEU A 1 171 ? -8.946 3.996 7.211 1.00 95.56 171 LEU A C 1
ATOM 1402 O O . LEU A 1 171 ? -9.512 3.582 8.220 1.00 95.56 171 LEU A O 1
ATOM 1406 N N . ASP A 1 172 ? -8.534 5.259 7.090 1.00 93.88 172 ASP A N 1
ATOM 1407 C CA . ASP A 1 172 ? -8.690 6.261 8.151 1.00 93.88 172 ASP A CA 1
ATOM 1408 C C . ASP A 1 172 ? -10.141 6.367 8.682 1.00 93.88 172 ASP A C 1
ATOM 1410 O O . ASP A 1 172 ? -10.314 6.296 9.902 1.00 93.88 172 ASP A O 1
ATOM 1414 N N . PRO A 1 173 ? -11.208 6.432 7.849 1.00 95.50 173 PRO A N 1
ATOM 1415 C CA . PRO A 1 173 ? -12.580 6.448 8.366 1.00 95.50 173 PRO A CA 1
ATOM 1416 C C . PRO A 1 173 ? -12.992 5.133 9.044 1.00 95.50 173 PRO A C 1
ATOM 1418 O O . PRO A 1 173 ? -13.753 5.157 10.010 1.00 95.50 173 PRO A O 1
ATOM 1421 N N . VAL A 1 174 ? -12.475 3.985 8.588 1.00 96.75 174 VAL A N 1
ATOM 1422 C CA . VAL A 1 174 ? -12.755 2.673 9.200 1.00 96.75 174 VAL A CA 1
ATOM 1423 C C . VAL A 1 174 ? -12.116 2.583 10.584 1.00 96.75 174 VAL A C 1
ATOM 1425 O O . VAL A 1 174 ? -12.764 2.155 11.540 1.00 96.75 174 VAL A O 1
ATOM 1428 N N . LEU A 1 175 ? -10.861 3.021 10.710 1.00 97.06 175 LEU A N 1
ATOM 1429 C CA . LEU A 1 175 ? -10.151 3.086 11.985 1.00 97.06 175 LEU A CA 1
ATOM 1430 C C . LEU A 1 175 ? -10.832 4.056 12.948 1.00 97.06 175 LEU A C 1
ATOM 1432 O O . LEU A 1 175 ? -11.038 3.704 14.107 1.00 97.06 175 LEU A O 1
ATOM 1436 N N . LEU A 1 176 ? -11.234 5.234 12.463 1.00 96.44 176 LEU A N 1
ATOM 1437 C CA . LEU A 1 176 ? -11.938 6.233 13.261 1.00 96.44 176 LEU A CA 1
ATOM 1438 C C . LEU A 1 176 ? -13.277 5.699 13.782 1.00 96.44 176 LEU A C 1
ATOM 1440 O O . LEU A 1 176 ? -13.550 5.807 14.975 1.00 96.44 176 LEU A O 1
ATOM 1444 N N . LEU A 1 177 ? -14.085 5.072 12.922 1.00 96.56 177 LEU A N 1
ATOM 1445 C CA . LEU A 1 177 ? -15.356 4.462 13.317 1.00 96.56 177 LEU A CA 1
ATOM 1446 C C . LEU A 1 177 ? -15.153 3.404 14.410 1.00 96.56 177 LEU A C 1
ATOM 1448 O O . LEU A 1 177 ? -15.850 3.407 15.426 1.00 96.56 177 LEU A O 1
ATOM 1452 N N . CYS A 1 178 ? -14.166 2.524 14.227 1.00 97.31 178 CYS A N 1
ATOM 1453 C CA . CYS A 1 178 ? -13.831 1.509 15.218 1.00 97.31 178 CYS A CA 1
ATOM 1454 C C . CYS A 1 178 ? -13.349 2.134 16.538 1.00 97.31 178 CYS A C 1
ATOM 1456 O O . CYS A 1 178 ? -13.764 1.696 17.611 1.00 97.31 178 CYS A O 1
ATOM 1458 N N . ALA A 1 179 ? -12.520 3.179 16.479 1.00 96.81 179 ALA A N 1
ATOM 1459 C CA . ALA A 1 179 ? -12.044 3.894 17.659 1.00 96.81 179 ALA A CA 1
ATOM 1460 C C . ALA A 1 179 ? -13.198 4.570 18.419 1.00 96.81 179 ALA A C 1
ATOM 1462 O O . ALA A 1 179 ? -13.270 4.465 19.640 1.00 96.81 179 ALA A O 1
ATOM 1463 N N . ILE A 1 180 ? -14.151 5.196 17.721 1.00 96.06 180 ILE A N 1
ATOM 1464 C CA . ILE A 1 180 ? -15.355 5.773 18.341 1.00 96.06 180 ILE A CA 1
ATOM 1465 C C . ILE A 1 180 ? -16.166 4.682 19.052 1.00 96.06 180 ILE A C 1
ATOM 1467 O O . ILE A 1 180 ? -16.561 4.858 20.207 1.00 96.06 180 ILE A O 1
ATOM 1471 N N . TYR A 1 181 ? -16.362 3.528 18.404 1.00 96.12 181 TYR A N 1
ATOM 1472 C CA . TYR A 1 181 ? -17.061 2.392 19.009 1.00 96.12 181 TYR A CA 1
ATOM 1473 C C . TYR A 1 181 ? -16.380 1.901 20.298 1.00 96.12 181 TYR A C 1
ATOM 1475 O O . TYR A 1 181 ? -17.063 1.558 21.269 1.00 96.12 181 TYR A O 1
ATOM 1483 N N . LEU A 1 182 ? -15.043 1.893 20.346 1.00 96.19 182 LEU A N 1
ATOM 1484 C CA . LEU A 1 182 ? -14.286 1.514 21.543 1.00 96.19 182 LEU A CA 1
ATOM 1485 C C . LEU A 1 182 ? -14.688 2.359 22.760 1.00 96.19 182 LEU A C 1
ATOM 1487 O O . LEU A 1 182 ? -14.959 1.799 23.823 1.00 96.19 182 LEU A O 1
ATOM 1491 N N . PHE A 1 183 ? -14.770 3.680 22.594 1.00 94.69 183 PHE A N 1
ATOM 1492 C CA . PHE A 1 183 ? -15.126 4.603 23.674 1.00 94.69 183 PHE A CA 1
ATOM 1493 C C . PHE A 1 183 ? -16.623 4.573 24.001 1.00 94.69 183 PHE A C 1
ATOM 1495 O O . PHE A 1 183 ? -16.992 4.478 25.172 1.00 94.69 183 PHE A O 1
ATOM 1502 N N . ALA A 1 184 ? -17.490 4.578 22.985 1.00 93.38 184 ALA A N 1
ATOM 1503 C CA . ALA A 1 184 ? -18.942 4.552 23.177 1.00 93.38 184 ALA A CA 1
ATOM 1504 C C . ALA A 1 184 ? -19.415 3.272 23.891 1.00 93.38 184 ALA A C 1
ATOM 1506 O O . ALA A 1 184 ? -20.275 3.303 24.768 1.00 93.38 184 ALA A O 1
ATOM 1507 N N . SER A 1 185 ? -18.806 2.127 23.572 1.00 89.56 185 SER A N 1
ATOM 1508 C CA . SER A 1 185 ? -19.113 0.853 24.235 1.00 89.56 185 SER A CA 1
ATOM 1509 C C . SER A 1 185 ? -18.498 0.713 25.636 1.00 89.56 185 SER A C 1
ATOM 1511 O O . SER A 1 185 ? -18.709 -0.310 26.292 1.00 89.56 185 SER A O 1
ATOM 1513 N N . HIS A 1 186 ? -17.704 1.689 26.088 1.00 79.25 186 HIS A N 1
ATOM 1514 C CA . HIS A 1 186 ? -17.176 1.764 27.452 1.00 79.25 186 HIS A CA 1
ATOM 1515 C C . HIS A 1 186 ? -18.029 2.682 28.341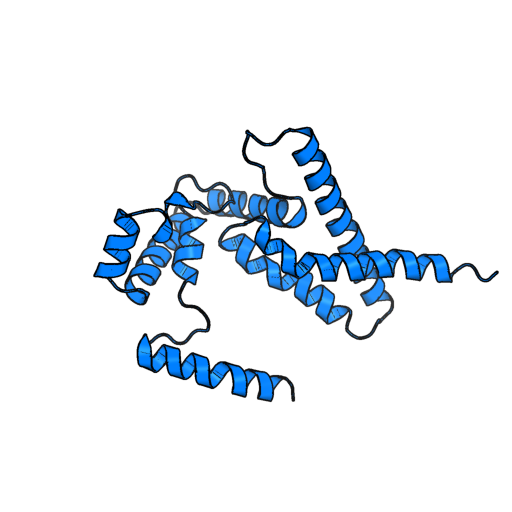 1.00 79.25 186 HIS A C 1
ATOM 1517 O O . HIS A 1 186 ? -18.242 2.366 29.509 1.00 79.25 186 HIS A O 1
ATOM 1523 N N . SER A 1 187 ? -18.572 3.775 27.794 1.00 70.06 187 SER A N 1
ATOM 1524 C CA . SER A 1 187 ? -19.445 4.700 28.532 1.00 70.06 187 SER A CA 1
ATOM 1525 C C . SER A 1 187 ? -20.839 4.133 28.826 1.00 70.06 187 SER A C 1
ATOM 1527 O O . SER A 1 187 ? -21.414 4.464 29.858 1.00 70.06 187 SER A O 1
ATOM 1529 N N . GLY A 1 188 ? -21.353 3.214 28.001 1.00 58.00 188 GLY A N 1
ATOM 1530 C CA . GLY A 1 188 ? -22.652 2.553 28.215 1.00 58.00 188 GLY A CA 1
ATOM 1531 C C . GLY A 1 188 ? -22.741 1.603 29.424 1.00 58.00 188 GLY A C 1
ATOM 1532 O O . GLY A 1 188 ? -23.783 0.992 29.627 1.00 58.00 188 GLY A O 1
ATOM 1533 N N . GLY A 1 189 ? -21.669 1.449 30.214 1.00 50.56 189 GLY A N 1
ATOM 1534 C CA . GLY A 1 189 ? -21.656 0.669 31.461 1.00 50.56 189 GLY A CA 1
ATOM 1535 C C . GLY A 1 189 ? -21.948 1.479 32.732 1.00 50.56 189 GLY A C 1
ATOM 1536 O O . GLY A 1 189 ? -21.944 0.909 33.819 1.00 50.56 189 GLY A O 1
ATOM 1537 N N . LYS A 1 190 ? -22.172 2.794 32.619 1.00 44.53 190 LYS A N 1
ATOM 1538 C CA . LYS A 1 190 ? -22.608 3.645 33.733 1.00 44.53 190 LYS A CA 1
ATOM 1539 C C . LYS A 1 190 ? -24.039 4.102 33.462 1.00 44.53 190 LYS A C 1
ATOM 1541 O O . LYS A 1 190 ? -24.244 5.116 32.801 1.00 44.53 190 LYS A O 1
ATOM 1546 N N . SER A 1 191 ? -25.019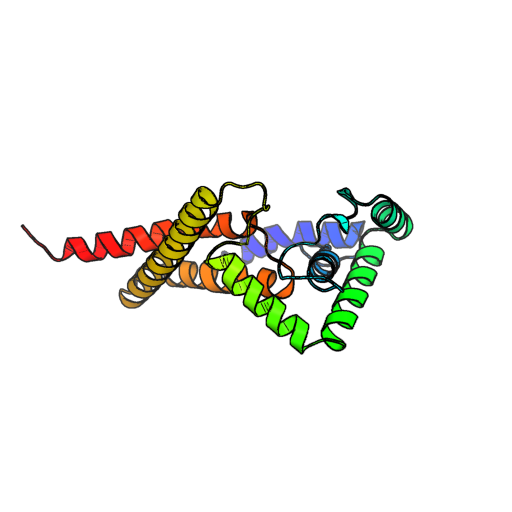 3.334 33.935 1.00 39.12 191 SER A N 1
ATOM 1547 C CA . SER A 1 191 ? -26.362 3.874 34.146 1.00 39.12 191 SER A CA 1
ATOM 1548 C C . SER A 1 191 ? -26.266 4.938 35.242 1.00 39.12 191 SER A C 1
ATOM 1550 O O . SER A 1 191 ? -25.743 4.644 36.320 1.00 39.12 191 SER A O 1
ATOM 1552 N N . LEU A 1 192 ? -26.697 6.162 34.930 1.00 36.34 192 LEU A N 1
ATOM 1553 C CA . LEU A 1 192 ? -27.082 7.156 35.936 1.00 36.34 192 LEU A CA 1
ATOM 1554 C C . LEU A 1 192 ? -28.260 6.631 36.763 1.00 36.34 192 LEU A C 1
ATOM 1556 O O . LEU A 1 192 ? -29.095 5.906 36.172 1.00 36.34 192 LEU A O 1
#